Protein AF-A0A1C5FPE6-F1 (afdb_monomer_lite)

Radius of gyration: 23.8 Å; chains: 1; bounding box: 57×40×66 Å

pLDDT: mean 81.49, std 10.82, range [52.12, 95.0]

Structure (mmCIF, N/CA/C/O backbone):
data_AF-A0A1C5FPE6-F1
#
_entry.id   AF-A0A1C5FPE6-F1
#
loop_
_atom_site.group_PDB
_atom_site.id
_atom_site.type_symbol
_atom_site.label_atom_id
_atom_site.label_alt_id
_atom_site.label_comp_id
_atom_site.label_asym_id
_atom_site.label_entity_id
_atom_site.label_seq_id
_atom_site.pdbx_PDB_ins_code
_atom_site.Cartn_x
_atom_site.Cartn_y
_atom_site.Cartn_z
_atom_site.occupancy
_atom_site.B_iso_or_equiv
_atom_site.auth_seq_id
_atom_site.auth_comp_id
_atom_site.auth_asym_id
_atom_site.auth_atom_id
_atom_site.pdbx_PDB_model_num
ATOM 1 N N . MET A 1 1 ? -24.638 -2.661 26.221 1.00 52.12 1 MET A N 1
ATOM 2 C CA . MET A 1 1 ? -23.516 -2.943 25.303 1.00 52.12 1 MET A CA 1
ATOM 3 C C . MET A 1 1 ? -22.793 -1.630 25.073 1.00 52.12 1 MET A C 1
ATOM 5 O O . MET A 1 1 ? -23.491 -0.622 25.040 1.00 52.12 1 MET A O 1
ATOM 9 N N . PRO A 1 2 ? -21.454 -1.613 25.010 1.00 62.78 2 PRO A N 1
ATOM 10 C CA . PRO A 1 2 ? -20.718 -0.397 24.676 1.00 62.78 2 PRO A CA 1
ATOM 11 C C . PRO A 1 2 ? -21.172 0.129 23.316 1.00 62.78 2 PRO A C 1
ATOM 13 O O . PRO A 1 2 ? -21.388 -0.659 22.393 1.00 62.78 2 PRO A O 1
ATOM 16 N N . GLU A 1 3 ? -21.345 1.441 23.204 1.00 69.94 3 GLU A N 1
ATOM 17 C CA . GLU A 1 3 ? -21.690 2.063 21.931 1.00 69.94 3 GLU A CA 1
ATOM 18 C C . GLU A 1 3 ? -20.408 2.311 21.132 1.00 69.94 3 GLU A C 1
ATOM 20 O O . GLU A 1 3 ? -19.430 2.870 21.637 1.00 69.94 3 GLU A O 1
ATOM 25 N N . LEU A 1 4 ? -20.404 1.816 19.895 1.00 75.62 4 LEU A N 1
ATOM 26 C CA . LEU A 1 4 ? -19.266 1.851 18.990 1.00 75.62 4 LEU A CA 1
ATOM 27 C C . LEU A 1 4 ? -19.501 2.874 17.898 1.00 75.62 4 LEU A C 1
ATOM 29 O O . LEU A 1 4 ? -20.148 2.600 16.888 1.00 75.62 4 LEU A O 1
ATOM 33 N N . CYS A 1 5 ? -18.922 4.050 18.079 1.00 84.00 5 CYS A N 1
ATOM 34 C CA . CYS A 1 5 ? -19.062 5.128 17.116 1.00 84.00 5 CYS A CA 1
ATOM 35 C C . CYS A 1 5 ? -17.865 5.112 16.165 1.00 84.00 5 CYS A C 1
ATOM 37 O O . CYS A 1 5 ? -16.761 5.518 16.536 1.00 84.00 5 CYS A O 1
ATOM 39 N N . LEU A 1 6 ? -18.066 4.632 14.930 1.00 86.00 6 LEU A N 1
ATOM 40 C CA . LEU A 1 6 ? -17.057 4.735 13.873 1.00 86.00 6 LEU A CA 1
ATOM 41 C C . LEU A 1 6 ? -16.796 6.216 13.582 1.00 86.00 6 LEU A C 1
ATOM 43 O O . LEU A 1 6 ? -17.679 6.937 13.128 1.00 86.00 6 LEU A O 1
ATOM 47 N N . THR A 1 7 ? -15.567 6.660 13.818 1.00 89.62 7 THR A N 1
ATOM 48 C CA . THR A 1 7 ? -15.168 8.056 13.595 1.00 89.62 7 THR A CA 1
ATOM 49 C C . THR A 1 7 ? -14.592 8.268 12.205 1.00 89.62 7 THR A C 1
ATOM 51 O O . THR A 1 7 ? -14.885 9.266 11.556 1.00 89.62 7 THR A O 1
ATOM 54 N N . HIS A 1 8 ? -13.754 7.339 11.746 1.00 89.50 8 HIS A N 1
ATOM 55 C CA . HIS A 1 8 ? -13.165 7.370 10.416 1.00 89.50 8 HIS A CA 1
ATOM 56 C C . HIS A 1 8 ? -12.607 6.001 10.024 1.00 89.50 8 HIS A C 1
ATOM 58 O O . HIS A 1 8 ? -12.324 5.139 10.860 1.00 89.50 8 HIS A O 1
ATOM 64 N N . GLU A 1 9 ? -12.426 5.828 8.720 1.00 90.88 9 GLU A N 1
ATOM 65 C CA . GLU A 1 9 ? -11.854 4.635 8.113 1.00 90.88 9 GLU A CA 1
ATOM 66 C C . GLU A 1 9 ? -10.870 5.036 7.013 1.00 90.88 9 GLU A C 1
ATOM 68 O O . GLU A 1 9 ? -11.128 5.954 6.227 1.00 90.88 9 GLU A O 1
ATOM 73 N N . TYR A 1 10 ? -9.747 4.326 6.963 1.00 92.19 10 TYR A N 1
ATOM 74 C CA . TYR A 1 10 ? -8.709 4.481 5.953 1.00 92.19 10 TYR A CA 1
ATOM 75 C C . TYR A 1 10 ? -8.216 3.109 5.510 1.00 92.19 10 TYR A C 1
ATOM 77 O O . TYR A 1 10 ? -8.012 2.220 6.338 1.00 92.19 10 TYR A O 1
ATOM 85 N N . ALA A 1 11 ? -7.965 2.948 4.218 1.00 92.19 11 ALA A N 1
ATOM 86 C CA . ALA A 1 11 ? -7.304 1.777 3.682 1.00 92.19 11 ALA A CA 1
ATOM 87 C C . ALA A 1 11 ? -6.188 2.174 2.713 1.00 92.19 11 ALA A C 1
ATOM 89 O O . ALA A 1 11 ? -6.297 3.158 1.983 1.00 92.19 11 ALA A O 1
ATOM 90 N N . GLU A 1 12 ? -5.131 1.371 2.706 1.00 93.38 12 GLU A N 1
ATOM 91 C CA . GLU A 1 12 ? -3.995 1.463 1.799 1.00 93.38 12 GLU A CA 1
ATOM 92 C C . GLU A 1 12 ? -3.820 0.119 1.099 1.00 93.38 12 GLU A C 1
ATOM 94 O O . GLU A 1 12 ? -3.907 -0.926 1.742 1.00 93.38 12 GLU A O 1
ATOM 99 N N . ARG A 1 13 ? -3.564 0.129 -0.205 1.00 92.50 13 ARG A N 1
ATOM 100 C CA . ARG A 1 13 ? -3.215 -1.069 -0.972 1.00 92.50 13 ARG A CA 1
ATOM 101 C C . ARG A 1 13 ? -1.926 -0.806 -1.724 1.00 92.50 13 ARG A C 1
ATOM 103 O O . ARG A 1 13 ? -1.806 0.202 -2.404 1.00 92.50 13 ARG A O 1
ATOM 110 N N . THR A 1 14 ? -0.957 -1.693 -1.586 1.00 93.81 14 THR A N 1
ATOM 111 C CA . THR A 1 14 ? 0.296 -1.685 -2.332 1.00 93.81 14 THR A CA 1
ATOM 112 C C . THR A 1 14 ? 0.290 -2.878 -3.274 1.00 93.81 14 THR A C 1
ATOM 114 O O . THR A 1 14 ? 0.238 -4.017 -2.818 1.00 93.81 14 THR A O 1
ATOM 117 N N . VAL A 1 15 ? 0.435 -2.616 -4.570 1.00 93.25 15 VAL A N 1
ATOM 118 C CA . VAL A 1 15 ? 0.619 -3.650 -5.589 1.00 93.25 15 VAL A CA 1
ATOM 119 C C . VAL A 1 15 ? 2.008 -3.497 -6.197 1.00 93.25 15 VAL A C 1
ATOM 121 O O . VAL A 1 15 ? 2.380 -2.412 -6.651 1.00 93.25 15 VAL A O 1
ATOM 124 N N . ALA A 1 16 ? 2.798 -4.564 -6.166 1.00 93.81 16 ALA A N 1
ATOM 125 C CA . ALA A 1 16 ? 4.085 -4.654 -6.837 1.00 93.81 16 ALA A CA 1
ATOM 126 C C . ALA A 1 16 ? 3.943 -5.475 -8.118 1.00 93.81 16 ALA A C 1
ATOM 128 O O . ALA A 1 16 ? 3.235 -6.482 -8.148 1.00 93.81 16 ALA A O 1
ATOM 129 N N . PHE A 1 17 ? 4.647 -5.043 -9.157 1.00 93.12 17 PHE A N 1
ATOM 130 C CA . PHE A 1 17 ? 4.626 -5.656 -10.469 1.00 93.12 17 PHE A CA 1
ATOM 131 C C . PHE A 1 17 ? 6.039 -5.829 -11.011 1.00 93.12 17 PHE A C 1
ATOM 133 O O . PHE A 1 17 ? 6.875 -4.932 -10.860 1.00 93.12 17 PHE A O 1
ATOM 140 N N . ASP A 1 18 ? 6.263 -6.928 -11.721 1.00 93.62 18 ASP A N 1
ATOM 141 C CA . ASP A 1 18 ? 7.373 -7.036 -12.661 1.00 93.62 18 ASP A CA 1
ATOM 142 C C . ASP A 1 18 ? 6.992 -6.358 -13.976 1.00 93.62 18 ASP A C 1
ATOM 144 O O . ASP A 1 18 ? 5.838 -6.402 -14.405 1.00 93.62 18 ASP A O 1
ATOM 148 N N . VAL A 1 19 ? 7.964 -5.701 -14.606 1.00 91.50 19 VAL A N 1
ATOM 149 C CA . VAL A 1 19 ? 7.757 -4.879 -15.802 1.00 91.50 19 VAL A CA 1
ATOM 150 C C . VAL A 1 19 ? 8.549 -5.447 -16.963 1.00 91.50 19 VAL A C 1
ATOM 152 O O . VAL A 1 19 ? 9.748 -5.703 -16.848 1.00 91.50 19 VAL A O 1
ATOM 155 N N . THR A 1 20 ? 7.898 -5.558 -18.117 1.00 89.62 20 THR A N 1
ATOM 156 C CA . THR A 1 20 ? 8.550 -5.876 -19.390 1.00 89.62 20 THR A CA 1
ATOM 157 C C . THR A 1 20 ? 8.105 -4.905 -20.484 1.00 89.62 20 THR A C 1
ATOM 159 O O . THR A 1 20 ? 7.057 -4.265 -20.386 1.00 89.62 20 THR A O 1
ATOM 162 N N . GLY A 1 21 ? 8.944 -4.737 -21.512 1.00 87.06 21 GLY A N 1
ATOM 163 C CA . GLY A 1 21 ? 8.644 -3.890 -22.676 1.00 87.06 21 GLY A CA 1
ATOM 164 C C . GLY A 1 21 ? 8.649 -2.375 -22.422 1.00 87.06 21 GLY A C 1
ATOM 165 O O . GLY A 1 21 ? 8.386 -1.606 -23.346 1.00 87.06 21 GLY A O 1
ATOM 166 N N . ALA A 1 22 ? 8.959 -1.923 -21.201 1.00 90.31 22 ALA A N 1
ATOM 167 C CA . ALA A 1 22 ? 9.047 -0.501 -20.889 1.00 90.31 22 ALA A CA 1
ATOM 168 C C . ALA A 1 22 ? 10.289 0.156 -21.517 1.00 90.31 22 ALA A C 1
ATOM 170 O O . ALA A 1 22 ? 11.380 -0.415 -21.428 1.00 90.31 22 ALA A O 1
ATOM 171 N N . PRO A 1 23 ? 10.156 1.360 -22.107 1.00 92.44 23 PRO A N 1
ATOM 172 C CA . PRO A 1 23 ? 11.307 2.142 -22.541 1.00 92.44 23 PRO A CA 1
ATOM 173 C C . PRO A 1 23 ? 12.233 2.478 -21.367 1.00 92.44 23 PRO A C 1
ATOM 175 O O . PRO A 1 23 ? 11.761 2.774 -20.265 1.00 92.44 23 PRO A O 1
ATOM 178 N N . ASP A 1 24 ? 13.545 2.491 -21.618 1.00 92.88 24 ASP A N 1
ATOM 179 C CA . ASP A 1 24 ? 14.522 2.962 -20.635 1.00 92.88 24 ASP A CA 1
ATOM 180 C C . ASP A 1 24 ? 14.187 4.410 -20.224 1.00 92.88 24 ASP A C 1
ATOM 182 O O . ASP A 1 24 ? 13.802 5.238 -21.052 1.00 92.88 24 ASP A O 1
ATOM 186 N N . VAL A 1 25 ? 14.309 4.716 -18.932 1.00 91.69 25 VAL A N 1
ATOM 187 C CA . VAL A 1 25 ? 14.057 6.039 -18.353 1.00 91.69 25 VAL A CA 1
ATOM 188 C C . VAL A 1 25 ? 15.339 6.863 -18.437 1.00 91.69 25 VAL A C 1
ATOM 190 O O . VAL A 1 25 ? 16.340 6.498 -17.811 1.00 91.69 25 VAL A O 1
ATOM 193 N N . PRO A 1 26 ? 15.331 7.980 -19.178 1.00 90.00 26 PRO A N 1
ATOM 194 C CA . PRO A 1 26 ? 16.507 8.826 -19.288 1.00 90.00 26 PRO A CA 1
ATOM 195 C C . PRO A 1 26 ? 16.933 9.467 -17.948 1.00 90.00 26 PRO A C 1
ATOM 197 O O . PRO A 1 26 ? 16.068 9.774 -17.120 1.00 90.00 26 PRO A O 1
ATOM 200 N N . PRO A 1 27 ? 18.237 9.740 -17.743 1.00 87.44 27 PRO A N 1
ATOM 201 C CA . PRO A 1 27 ? 18.780 10.269 -16.487 1.00 87.44 27 PRO A CA 1
ATOM 202 C C . PRO A 1 27 ? 18.166 11.591 -16.030 1.00 87.44 27 PRO A C 1
ATOM 204 O O . PRO A 1 27 ? 18.029 11.808 -14.833 1.00 87.44 27 PRO A O 1
ATOM 207 N N . GLN A 1 28 ? 17.735 12.456 -16.957 1.00 85.94 28 GLN A N 1
ATOM 208 C CA . GLN A 1 28 ? 17.111 13.742 -16.616 1.00 85.94 28 GLN A CA 1
ATOM 209 C C . GLN A 1 28 ? 15.796 13.609 -15.831 1.00 85.94 28 GLN A C 1
ATOM 211 O O . GLN A 1 28 ? 15.302 14.595 -15.290 1.00 85.94 28 GLN A O 1
ATOM 216 N N . TYR A 1 29 ? 15.212 12.409 -15.800 1.00 86.25 29 TYR A N 1
ATOM 217 C CA . TYR A 1 29 ? 14.005 12.104 -15.035 1.00 86.25 29 TYR A CA 1
ATOM 218 C C . TYR A 1 29 ? 14.300 11.386 -13.713 1.00 86.25 29 TYR A C 1
ATOM 220 O O . TYR A 1 29 ? 13.377 11.126 -12.943 1.00 86.25 29 TYR A O 1
ATOM 228 N N . LEU A 1 30 ? 15.560 11.042 -13.449 1.00 82.81 30 LEU A N 1
ATOM 229 C CA . LEU A 1 30 ? 15.982 10.375 -12.224 1.00 82.81 30 LEU A CA 1
ATOM 230 C C . LEU A 1 30 ? 16.361 11.410 -11.158 1.00 82.81 30 LEU A C 1
ATOM 232 O O . LEU A 1 30 ? 16.600 12.581 -11.444 1.00 82.81 30 LEU A O 1
ATOM 236 N N . CYS A 1 31 ? 16.396 10.977 -9.899 1.00 70.31 31 CYS A N 1
ATOM 237 C CA . CYS A 1 31 ? 16.847 11.818 -8.786 1.00 70.31 31 CYS A CA 1
ATOM 238 C C . CYS A 1 31 ? 18.378 11.973 -8.714 1.00 70.31 31 CYS A C 1
ATOM 240 O O . CYS A 1 31 ? 18.862 12.738 -7.882 1.00 70.31 31 CYS A O 1
ATOM 242 N N . ASP A 1 32 ? 19.114 11.237 -9.545 1.00 69.00 32 ASP A N 1
ATOM 243 C CA . ASP A 1 32 ? 20.573 11.226 -9.602 1.00 69.00 32 ASP A CA 1
ATOM 244 C C . ASP A 1 32 ? 21.110 12.405 -10.443 1.00 69.00 32 ASP A C 1
ATOM 246 O O . ASP A 1 32 ? 20.416 12.916 -11.323 1.00 69.00 32 ASP A O 1
ATOM 250 N N . ASP A 1 33 ? 22.345 12.852 -10.178 1.00 68.00 33 ASP A N 1
ATOM 251 C CA . ASP A 1 33 ? 22.995 13.915 -10.963 1.00 68.00 33 ASP A CA 1
ATOM 252 C C . ASP A 1 33 ? 23.106 13.478 -12.440 1.00 68.00 33 ASP A C 1
ATOM 254 O O . ASP A 1 33 ? 23.733 12.454 -12.721 1.00 68.00 33 ASP A O 1
ATOM 258 N N . PRO A 1 34 ? 22.508 14.208 -13.400 1.00 67.69 34 PRO A N 1
ATOM 259 C CA . PRO A 1 34 ? 22.433 13.776 -14.794 1.00 67.69 34 PRO A CA 1
ATOM 260 C C . PRO A 1 34 ? 23.801 13.683 -15.488 1.00 67.69 34 PRO A C 1
ATOM 262 O O . PRO A 1 34 ? 23.907 13.046 -16.541 1.00 67.69 34 PRO A O 1
ATOM 265 N N . ALA A 1 35 ? 24.862 14.283 -14.936 1.00 67.44 35 ALA A N 1
ATOM 266 C CA . ALA A 1 35 ? 26.192 14.197 -15.526 1.00 67.44 35 ALA A CA 1
ATOM 267 C C . ALA A 1 35 ? 26.777 12.771 -15.399 1.00 67.44 35 ALA A C 1
ATOM 269 O O . ALA A 1 35 ? 27.188 12.323 -14.329 1.00 67.44 35 ALA A O 1
ATOM 270 N N . ALA A 1 36 ? 26.872 12.064 -16.533 1.00 72.75 36 ALA A N 1
ATOM 271 C CA . ALA A 1 36 ? 27.482 10.732 -16.678 1.00 72.75 36 ALA A CA 1
ATOM 272 C C . ALA A 1 36 ? 26.737 9.553 -16.010 1.00 72.75 36 ALA A C 1
ATOM 274 O O . ALA A 1 36 ? 27.334 8.496 -15.751 1.00 72.75 36 ALA A O 1
ATOM 275 N N . VAL A 1 37 ? 25.433 9.702 -15.764 1.00 84.88 37 VAL A N 1
ATOM 276 C CA . VAL A 1 37 ? 24.547 8.605 -15.349 1.00 84.88 37 VAL A CA 1
ATOM 277 C C . VAL A 1 37 ? 23.893 7.981 -16.594 1.00 84.88 37 VAL A C 1
ATOM 279 O O . VAL A 1 37 ? 23.391 8.715 -17.439 1.00 84.88 37 VAL A O 1
ATOM 282 N N . PRO A 1 38 ? 23.922 6.649 -16.778 1.00 90.19 38 PRO A N 1
ATOM 283 C CA . PRO A 1 38 ? 23.214 5.980 -17.870 1.00 90.19 38 PRO A CA 1
ATOM 284 C C . PRO A 1 38 ? 21.696 5.921 -17.607 1.00 90.19 38 PRO A C 1
ATOM 286 O O . PRO A 1 38 ? 21.265 6.071 -16.464 1.00 90.19 38 PRO A O 1
ATOM 289 N N . PRO A 1 39 ? 20.865 5.661 -18.632 1.00 91.75 39 PRO A N 1
ATOM 290 C CA . PRO A 1 39 ? 19.432 5.438 -18.445 1.00 91.75 39 PRO A CA 1
ATOM 291 C C . PRO A 1 39 ? 19.142 4.309 -17.447 1.00 91.75 39 PRO A C 1
ATOM 293 O O . PRO A 1 39 ? 19.933 3.377 -17.294 1.00 91.75 39 PRO A O 1
ATOM 296 N N . MET A 1 40 ? 17.987 4.358 -16.789 1.00 93.31 40 MET A N 1
ATOM 297 C CA . MET A 1 40 ? 17.480 3.251 -15.974 1.00 93.31 40 MET A CA 1
ATOM 298 C C . MET A 1 40 ? 16.602 2.345 -16.836 1.00 93.31 40 MET A C 1
ATOM 300 O O . MET A 1 40 ? 15.650 2.827 -17.438 1.00 93.31 40 MET A O 1
ATOM 304 N N . ARG A 1 41 ? 16.837 1.032 -16.823 1.00 94.00 41 ARG A N 1
ATOM 305 C CA . ARG A 1 41 ? 15.917 0.043 -17.395 1.00 94.00 41 ARG A CA 1
ATOM 306 C C . ARG A 1 41 ? 14.852 -0.342 -16.374 1.00 94.00 41 ARG A C 1
ATOM 308 O O . ARG A 1 41 ? 15.215 -0.969 -15.375 1.00 94.00 41 ARG A O 1
ATOM 315 N N . PRO A 1 42 ? 13.565 -0.013 -16.588 1.00 94.31 42 PRO A N 1
ATOM 316 C CA . PRO A 1 42 ? 12.504 -0.410 -15.675 1.00 94.31 42 PRO A CA 1
ATOM 317 C C . PRO A 1 42 ? 12.384 -1.929 -15.612 1.00 94.31 42 PRO A C 1
ATOM 319 O O . PRO A 1 42 ? 12.306 -2.599 -16.639 1.00 94.31 42 PRO A O 1
ATOM 322 N N . THR A 1 43 ? 12.346 -2.464 -14.399 1.00 94.25 43 THR A N 1
ATOM 323 C CA . THR A 1 43 ? 12.100 -3.892 -14.156 1.00 94.25 43 THR A CA 1
ATOM 324 C C . THR A 1 43 ? 10.978 -4.113 -13.157 1.00 94.25 43 THR A C 1
ATOM 326 O O . THR A 1 43 ? 10.421 -5.201 -13.111 1.00 94.25 43 THR A O 1
ATOM 329 N N . GLN A 1 44 ? 10.649 -3.102 -12.349 1.00 95.00 44 GLN A N 1
ATOM 330 C CA . GLN A 1 44 ? 9.639 -3.200 -11.303 1.00 95.00 44 GLN A CA 1
ATOM 331 C C . GLN A 1 44 ? 8.818 -1.920 -11.209 1.00 95.00 44 GLN A C 1
ATOM 333 O O . GLN A 1 44 ? 9.347 -0.815 -11.345 1.00 95.00 44 GLN A O 1
ATOM 338 N N . VAL A 1 45 ? 7.534 -2.073 -10.909 1.00 94.06 45 VAL A N 1
ATOM 339 C CA . VAL A 1 45 ? 6.624 -0.979 -10.568 1.00 94.06 45 VAL A CA 1
ATOM 340 C C . VAL A 1 45 ? 5.971 -1.301 -9.235 1.00 94.06 45 VAL A C 1
ATOM 342 O O . VAL A 1 45 ? 5.568 -2.430 -8.985 1.00 94.06 45 VAL A O 1
ATOM 345 N N . ARG A 1 46 ? 5.848 -0.301 -8.369 1.00 94.62 46 ARG A N 1
ATOM 346 C CA . ARG A 1 46 ? 5.034 -0.364 -7.159 1.00 94.62 46 ARG A CA 1
ATOM 347 C C . ARG A 1 46 ? 3.973 0.723 -7.233 1.00 94.62 46 ARG A C 1
ATOM 349 O O . ARG A 1 46 ? 4.330 1.895 -7.282 1.00 94.62 46 ARG A O 1
ATOM 356 N N . ALA A 1 47 ? 2.704 0.339 -7.224 1.00 93.50 47 ALA A N 1
ATOM 357 C CA . ALA A 1 47 ? 1.574 1.255 -7.144 1.00 93.50 47 ALA A CA 1
ATOM 358 C C . ALA A 1 47 ? 0.975 1.218 -5.735 1.00 93.50 47 ALA A C 1
ATOM 360 O O . ALA A 1 47 ? 0.727 0.139 -5.194 1.00 93.50 47 ALA A O 1
ATOM 361 N N . THR A 1 48 ? 0.744 2.386 -5.148 1.00 94.38 48 THR A N 1
ATOM 362 C CA . THR A 1 48 ? 0.044 2.537 -3.871 1.00 94.38 48 THR A CA 1
ATOM 363 C C . THR A 1 48 ? -1.297 3.198 -4.128 1.00 94.38 48 THR A C 1
ATOM 365 O O . THR A 1 48 ? -1.374 4.169 -4.878 1.00 94.38 48 THR A O 1
ATOM 368 N N . TYR A 1 49 ? -2.337 2.693 -3.482 1.00 93.12 49 TYR A N 1
ATOM 369 C CA . TYR A 1 49 ? -3.702 3.181 -3.567 1.00 93.12 49 TYR A CA 1
ATOM 370 C C . TYR A 1 49 ? -4.214 3.511 -2.176 1.00 93.12 49 TYR A C 1
ATOM 372 O O . TYR A 1 49 ? -3.869 2.833 -1.206 1.00 93.12 49 TYR A O 1
ATOM 380 N N . GLN A 1 50 ? -5.092 4.501 -2.094 1.00 92.69 50 GLN A N 1
ATOM 381 C CA . GLN A 1 50 ? -5.772 4.878 -0.863 1.00 92.69 50 GLN A CA 1
ATOM 382 C C . GLN A 1 50 ? -7.286 4.819 -1.047 1.00 92.69 50 GLN A C 1
ATOM 384 O O . GLN A 1 50 ? -7.818 5.108 -2.117 1.00 92.69 50 GLN A O 1
ATOM 389 N N . SER A 1 51 ? -7.985 4.462 0.021 1.00 91.25 51 SER A N 1
ATOM 390 C CA . SER A 1 51 ? -9.437 4.566 0.133 1.00 91.25 51 SER A CA 1
ATOM 391 C C . SER A 1 51 ? -9.775 5.180 1.488 1.00 91.25 51 SER A C 1
ATOM 393 O O . SER A 1 51 ? -9.157 4.862 2.507 1.00 91.25 51 SER A O 1
ATOM 395 N N . ARG A 1 52 ? -10.735 6.106 1.505 1.00 89.00 52 ARG A N 1
ATOM 396 C CA . ARG A 1 52 ? -11.208 6.783 2.719 1.00 89.00 52 ARG A CA 1
ATOM 397 C C . ARG A 1 52 ? -12.703 6.563 2.855 1.00 89.00 52 ARG A C 1
ATOM 399 O O . ARG A 1 52 ? -13.429 6.780 1.891 1.00 89.00 52 ARG A O 1
ATOM 406 N N . ALA A 1 53 ? -13.149 6.160 4.043 1.00 82.00 53 ALA A N 1
ATOM 407 C CA . ALA A 1 53 ? -14.568 6.003 4.374 1.00 82.00 53 ALA A CA 1
ATOM 408 C C . ALA A 1 53 ? -15.384 5.198 3.333 1.00 82.00 53 ALA A C 1
ATOM 410 O O . ALA A 1 53 ? -16.498 5.576 2.984 1.00 82.00 53 ALA A O 1
ATOM 411 N N . GLY A 1 54 ? -14.818 4.107 2.803 1.00 75.25 54 GLY A N 1
ATOM 412 C CA . GLY A 1 54 ? -15.490 3.247 1.821 1.00 75.25 54 GLY A CA 1
ATOM 413 C C . GLY A 1 54 ? -15.531 3.785 0.385 1.00 75.25 54 GLY A C 1
ATOM 414 O O . GLY A 1 54 ? -16.125 3.143 -0.479 1.00 75.25 54 GLY A O 1
ATOM 415 N N . ALA A 1 55 ? -14.893 4.925 0.098 1.00 86.69 55 ALA A N 1
ATOM 416 C CA . ALA A 1 55 ? -14.742 5.415 -1.269 1.00 86.69 55 ALA A CA 1
ATOM 417 C C . ALA A 1 55 ? -13.961 4.411 -2.148 1.00 86.69 55 ALA A C 1
ATOM 419 O O . ALA A 1 55 ? -13.126 3.660 -1.625 1.00 86.69 55 ALA A O 1
ATOM 420 N N . PRO A 1 56 ? -14.170 4.407 -3.478 1.00 87.94 56 PRO A N 1
ATOM 421 C CA . PRO A 1 56 ? -13.352 3.619 -4.396 1.00 87.94 56 PRO A CA 1
ATOM 422 C C . PRO A 1 56 ? -11.851 3.885 -4.217 1.00 87.94 56 PRO A C 1
ATOM 424 O O . PRO A 1 56 ? -11.448 4.976 -3.811 1.00 87.94 56 PRO A O 1
ATOM 427 N N . TRP A 1 57 ? -11.024 2.885 -4.531 1.00 89.56 57 TRP A N 1
ATOM 428 C CA . TRP A 1 57 ? -9.569 3.033 -4.513 1.00 89.56 57 TRP A CA 1
ATOM 429 C C . TRP A 1 57 ? -9.130 4.140 -5.469 1.00 89.56 57 TRP A C 1
ATOM 431 O O . TRP A 1 57 ? -9.493 4.129 -6.643 1.00 89.56 57 TRP A O 1
ATOM 441 N N . ALA A 1 58 ? -8.315 5.059 -4.964 1.00 90.50 58 ALA A N 1
ATOM 442 C CA . ALA A 1 58 ? -7.651 6.082 -5.752 1.00 90.50 58 ALA A CA 1
ATOM 443 C C . ALA A 1 58 ? -6.147 5.809 -5.771 1.00 90.50 58 ALA A C 1
ATOM 445 O O . ALA A 1 58 ? -5.553 5.531 -4.726 1.00 90.50 58 ALA A O 1
ATOM 446 N N . LEU A 1 59 ? -5.536 5.892 -6.952 1.00 91.00 59 LEU A N 1
ATOM 447 C CA . LEU A 1 59 ? -4.088 5.802 -7.099 1.00 91.00 59 LEU A CA 1
ATOM 448 C C . LEU A 1 59 ? -3.417 6.980 -6.378 1.00 91.00 59 LEU A C 1
ATOM 450 O O . LEU A 1 59 ? -3.722 8.141 -6.644 1.00 91.00 59 LEU A O 1
ATOM 454 N N . ASP A 1 60 ? -2.499 6.664 -5.472 1.00 90.88 60 ASP A N 1
ATOM 455 C CA . ASP A 1 60 ? -1.778 7.627 -4.640 1.00 90.88 60 ASP A CA 1
ATOM 456 C C . ASP A 1 60 ? -0.344 7.830 -5.131 1.00 90.88 60 ASP A C 1
ATOM 458 O O . ASP A 1 60 ? 0.107 8.959 -5.294 1.00 90.88 60 ASP A O 1
ATOM 462 N N . THR A 1 61 ? 0.382 6.748 -5.416 1.00 91.56 61 THR A N 1
ATOM 463 C CA . THR A 1 61 ? 1.765 6.833 -5.906 1.00 91.56 61 THR A CA 1
ATOM 464 C C . THR A 1 61 ? 2.108 5.692 -6.849 1.00 91.56 61 THR A C 1
ATOM 466 O O . THR A 1 61 ? 1.645 4.568 -6.675 1.00 91.56 61 THR A O 1
ATOM 469 N N . VAL A 1 62 ? 2.980 5.961 -7.821 1.00 92.44 62 VAL A N 1
ATOM 470 C CA . VAL A 1 62 ? 3.640 4.928 -8.630 1.00 92.44 62 VAL A CA 1
ATOM 471 C C . VAL A 1 62 ? 5.145 5.112 -8.522 1.00 92.44 62 VAL A C 1
ATOM 473 O O . VAL A 1 62 ? 5.673 6.184 -8.800 1.00 92.44 62 VAL A O 1
ATOM 476 N N . HIS A 1 63 ? 5.854 4.059 -8.140 1.00 93.38 63 HIS A N 1
ATOM 477 C CA . HIS A 1 63 ? 7.307 4.032 -8.079 1.00 93.38 63 HIS A CA 1
ATOM 478 C C . HIS A 1 63 ? 7.842 3.010 -9.075 1.00 93.38 63 HIS A C 1
ATOM 480 O O . HIS A 1 63 ? 7.645 1.807 -8.915 1.00 93.38 63 HIS A O 1
ATOM 486 N N . ILE A 1 64 ? 8.551 3.496 -10.086 1.00 93.56 64 ILE A N 1
ATOM 487 C CA . ILE A 1 64 ? 9.225 2.685 -11.093 1.00 93.56 64 ILE A CA 1
ATOM 488 C C . ILE A 1 64 ? 10.680 2.495 -10.680 1.00 93.56 64 ILE A C 1
ATOM 490 O O . ILE A 1 64 ? 11.398 3.461 -10.419 1.00 93.56 64 ILE A O 1
ATOM 494 N N . ARG A 1 65 ? 11.123 1.243 -10.628 1.00 93.88 65 ARG A N 1
ATOM 495 C CA . ARG A 1 65 ? 12.477 0.850 -10.244 1.00 93.88 65 ARG A CA 1
ATOM 496 C C . ARG A 1 65 ? 13.139 0.039 -11.337 1.00 93.88 65 ARG A C 1
ATOM 498 O O . ARG A 1 65 ? 12.491 -0.639 -12.135 1.00 93.88 65 ARG A O 1
ATOM 505 N N . GLY A 1 66 ? 14.459 0.088 -11.318 1.00 93.12 66 GLY A N 1
ATOM 506 C CA . GLY A 1 66 ? 15.273 -0.562 -12.315 1.00 93.12 66 GLY A CA 1
ATOM 507 C C . GLY A 1 66 ? 16.751 -0.470 -12.000 1.00 93.12 66 GLY A C 1
ATOM 508 O O . GLY A 1 66 ? 17.190 0.286 -11.126 1.00 93.12 66 GLY A O 1
ATOM 509 N N . ARG A 1 67 ? 17.518 -1.247 -12.753 1.00 92.69 67 ARG A N 1
ATOM 510 C CA . ARG A 1 67 ? 18.968 -1.096 -12.807 1.00 92.69 67 ARG A CA 1
ATOM 511 C C . ARG A 1 67 ? 19.331 -0.083 -13.874 1.00 92.69 67 ARG A C 1
ATOM 513 O O . ARG A 1 67 ? 18.573 0.149 -14.813 1.00 92.69 67 ARG A O 1
ATOM 520 N N . TYR A 1 68 ? 20.518 0.478 -13.753 1.00 91.69 68 TYR A N 1
ATOM 521 C CA . TYR A 1 68 ? 21.114 1.200 -14.861 1.00 91.69 68 TYR A CA 1
ATOM 522 C C . TYR A 1 68 ? 21.295 0.286 -16.081 1.00 91.69 68 TYR A C 1
ATOM 524 O O . TYR A 1 68 ? 21.627 -0.893 -15.939 1.00 91.69 68 TYR A O 1
ATOM 532 N N . ALA A 1 69 ? 21.092 0.846 -17.272 1.00 88.81 69 ALA A N 1
ATOM 533 C CA . ALA A 1 69 ? 21.358 0.240 -18.570 1.00 88.81 69 ALA A CA 1
ATOM 534 C C . ALA A 1 69 ? 22.652 0.835 -19.151 1.00 88.81 69 ALA A C 1
ATOM 536 O O . ALA A 1 69 ? 22.600 1.700 -20.029 1.00 88.81 69 ALA A O 1
ATOM 537 N N . PRO A 1 70 ? 23.833 0.458 -18.628 1.00 78.81 70 PRO A N 1
ATOM 538 C CA . PRO A 1 70 ? 25.082 0.993 -19.141 1.00 78.81 70 PRO A CA 1
ATOM 539 C C . PRO A 1 70 ? 25.316 0.506 -20.574 1.00 78.81 70 PRO A C 1
ATOM 541 O O . PRO A 1 70 ? 25.111 -0.666 -20.879 1.00 78.81 70 PRO A O 1
ATOM 544 N N . GLY A 1 71 ? 25.792 1.403 -21.439 1.00 74.50 71 GLY A N 1
ATOM 545 C CA . GLY A 1 71 ? 26.257 1.037 -22.782 1.00 74.50 71 GLY A CA 1
ATOM 546 C C . GLY A 1 71 ? 27.609 0.312 -22.787 1.00 74.50 71 GLY A C 1
ATOM 547 O O . GLY A 1 71 ? 27.950 -0.321 -23.779 1.00 74.50 71 GLY A O 1
ATOM 548 N N . ASP A 1 72 ? 28.361 0.383 -21.683 1.00 78.94 72 ASP A N 1
ATOM 549 C CA . ASP A 1 72 ? 29.685 -0.227 -21.514 1.00 78.94 72 ASP A CA 1
ATOM 550 C C . ASP A 1 72 ? 29.684 -1.227 -20.333 1.00 78.94 72 ASP A C 1
ATOM 552 O O . ASP A 1 72 ? 29.402 -0.820 -19.198 1.00 78.94 72 ASP A O 1
ATOM 556 N N . PR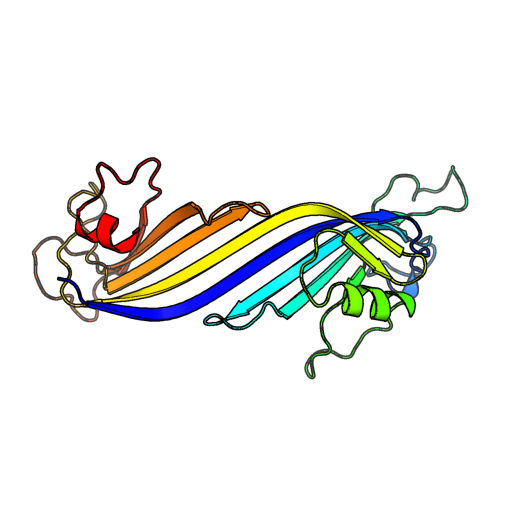O A 1 73 ? 30.019 -2.515 -20.552 1.00 77.25 73 PRO A N 1
ATOM 557 C CA . PRO A 1 73 ? 30.181 -3.519 -19.495 1.00 77.25 73 PRO A CA 1
ATOM 558 C C . PRO A 1 73 ? 31.277 -3.210 -18.460 1.00 77.25 73 PRO A C 1
ATOM 560 O O . PRO A 1 73 ? 31.256 -3.788 -17.376 1.00 77.25 73 PRO A O 1
ATOM 563 N N . ALA A 1 74 ? 32.227 -2.319 -18.759 1.00 77.62 74 ALA A N 1
ATOM 564 C CA . ALA A 1 74 ? 33.230 -1.839 -17.805 1.00 77.62 74 ALA A CA 1
ATOM 565 C C . ALA A 1 74 ? 32.747 -0.626 -16.986 1.00 77.62 74 ALA A C 1
ATOM 567 O O . ALA A 1 74 ? 33.453 -0.132 -16.103 1.00 77.62 74 ALA A O 1
ATOM 568 N N . SER A 1 75 ? 31.533 -0.135 -17.252 1.00 84.88 75 SER A N 1
ATOM 569 C CA . SER A 1 75 ? 30.971 1.005 -16.542 1.00 84.88 75 SER A CA 1
ATOM 570 C C . SER A 1 75 ? 30.805 0.710 -15.054 1.00 84.88 75 SER A C 1
ATOM 572 O O . SER A 1 75 ? 30.259 -0.319 -14.652 1.00 84.88 75 SER A O 1
ATOM 574 N N . ARG A 1 76 ? 31.142 1.695 -14.213 1.00 87.69 76 ARG A N 1
ATOM 575 C CA . ARG A 1 76 ? 30.883 1.641 -12.764 1.00 87.69 76 ARG A CA 1
ATOM 576 C C . ARG A 1 76 ? 29.409 1.405 -12.413 1.00 87.69 76 ARG A C 1
ATOM 578 O O . ARG A 1 76 ? 29.114 1.079 -11.270 1.00 87.69 76 ARG A O 1
ATOM 585 N N . TRP A 1 77 ? 28.495 1.619 -13.358 1.00 86.19 77 TRP A N 1
ATOM 586 C CA . TRP A 1 77 ? 27.050 1.517 -13.177 1.00 86.19 77 TRP A CA 1
ATOM 587 C C . TRP A 1 77 ? 26.486 0.110 -13.411 1.00 86.19 77 TRP A C 1
ATOM 589 O O . TRP A 1 77 ? 25.318 -0.130 -13.109 1.00 86.19 77 TRP A O 1
ATOM 599 N N . VAL A 1 78 ? 27.292 -0.834 -13.907 1.00 86.56 78 VAL A N 1
ATOM 600 C CA . VAL A 1 78 ? 26.858 -2.219 -14.138 1.00 86.56 78 VAL A CA 1
ATOM 601 C C . VAL A 1 78 ? 26.338 -2.849 -12.847 1.00 86.56 78 VAL A C 1
ATOM 603 O O . VAL A 1 78 ? 26.972 -2.785 -11.796 1.00 86.56 78 VAL A O 1
ATOM 606 N N . GLY A 1 79 ? 25.139 -3.434 -12.927 1.00 84.38 79 GLY A N 1
ATOM 607 C CA . GLY A 1 79 ? 24.473 -4.097 -11.803 1.00 84.38 79 GLY A CA 1
ATOM 608 C C . GLY A 1 79 ? 23.926 -3.160 -10.720 1.00 84.38 79 GLY A C 1
ATOM 609 O O . GLY A 1 79 ? 23.233 -3.636 -9.822 1.00 84.38 79 GLY A O 1
ATOM 610 N N . ARG A 1 80 ? 24.189 -1.848 -10.796 1.00 89.62 80 ARG A N 1
ATOM 611 C CA . ARG A 1 80 ? 23.721 -0.880 -9.798 1.00 89.62 80 ARG A CA 1
ATOM 612 C C . ARG A 1 80 ? 22.249 -0.534 -9.999 1.00 89.62 80 ARG A C 1
ATOM 614 O O . ARG A 1 80 ? 21.766 -0.406 -11.125 1.00 89.62 80 ARG A O 1
ATOM 621 N N . GLN A 1 81 ? 21.561 -0.345 -8.878 1.00 90.12 81 GLN A N 1
ATOM 622 C CA . GLN A 1 81 ? 20.193 0.155 -8.844 1.00 90.12 81 GLN A CA 1
ATOM 623 C C . GLN A 1 81 ? 20.193 1.670 -9.079 1.00 90.12 81 GLN A C 1
ATOM 625 O O . GLN A 1 81 ? 21.023 2.375 -8.502 1.00 90.12 81 GLN A O 1
ATOM 630 N N . 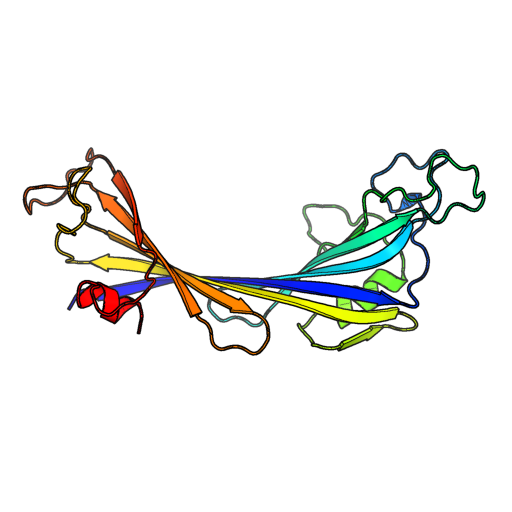ALA A 1 82 ? 19.272 2.161 -9.904 1.00 87.19 82 ALA A N 1
ATOM 631 C CA . ALA A 1 82 ? 19.031 3.595 -10.043 1.00 87.19 82 ALA A CA 1
ATOM 632 C C . ALA A 1 82 ? 18.163 4.124 -8.889 1.00 87.19 82 ALA A C 1
ATOM 634 O O . ALA A 1 82 ? 17.462 3.341 -8.239 1.00 87.19 82 ALA A O 1
ATOM 635 N N . GLY A 1 83 ? 18.154 5.445 -8.667 1.00 79.06 83 GLY A N 1
ATOM 636 C CA . GLY A 1 83 ? 17.315 6.083 -7.641 1.00 79.06 83 GLY A CA 1
ATOM 637 C C . GLY A 1 83 ? 15.803 5.867 -7.824 1.00 79.06 83 GLY A C 1
ATOM 638 O O . GLY A 1 83 ? 15.037 6.023 -6.872 1.00 79.06 83 GLY A O 1
ATOM 639 N N . GLY A 1 84 ? 15.383 5.439 -9.019 1.00 85.62 84 GLY A N 1
ATOM 640 C CA . GLY A 1 84 ? 13.989 5.192 -9.375 1.00 85.62 84 GLY A CA 1
ATOM 641 C C . GLY A 1 84 ? 13.267 6.452 -9.849 1.00 85.62 84 GLY A C 1
ATOM 642 O O . GLY A 1 84 ? 13.781 7.567 -9.764 1.00 85.62 84 GLY A O 1
ATOM 643 N N . LEU A 1 85 ? 12.059 6.257 -10.370 1.00 89.44 85 LEU A N 1
ATOM 644 C CA . LEU A 1 85 ? 11.165 7.325 -10.805 1.00 89.44 85 LEU A CA 1
ATOM 645 C C . LEU A 1 85 ? 9.878 7.268 -9.986 1.00 89.44 85 LEU A C 1
ATOM 647 O O . LEU A 1 85 ? 9.209 6.235 -9.941 1.00 89.44 85 LEU A O 1
ATOM 651 N N . TRP A 1 86 ? 9.520 8.393 -9.374 1.00 88.50 86 TRP A N 1
ATOM 652 C CA . TRP A 1 86 ? 8.278 8.546 -8.627 1.00 88.50 86 TRP A CA 1
ATOM 653 C C . TRP A 1 86 ? 7.270 9.359 -9.431 1.00 88.50 86 TRP A C 1
ATOM 655 O O . TRP A 1 86 ? 7.559 10.474 -9.868 1.00 88.50 86 TRP A O 1
ATOM 665 N N . LEU A 1 87 ? 6.072 8.810 -9.590 1.00 87.62 87 LEU A N 1
ATOM 666 C CA . LEU A 1 87 ? 4.920 9.488 -10.156 1.00 87.62 87 LEU A CA 1
ATOM 667 C C . LEU A 1 87 ? 3.925 9.734 -9.027 1.00 87.62 87 LEU A C 1
ATOM 669 O O . LEU A 1 87 ? 3.462 8.801 -8.369 1.00 87.62 87 LEU A O 1
ATOM 673 N N . TYR A 1 88 ? 3.603 11.004 -8.839 1.00 81.56 88 TYR A N 1
ATOM 674 C CA . TYR A 1 88 ? 2.536 11.456 -7.961 1.00 81.56 88 TYR A CA 1
ATOM 675 C C . TYR A 1 88 ? 1.395 12.002 -8.827 1.00 81.56 88 TYR A C 1
ATOM 677 O O . TYR A 1 88 ? 1.686 12.575 -9.893 1.00 81.56 88 TYR A O 1
ATOM 685 N N . PRO A 1 89 ? 0.132 11.858 -8.387 1.00 70.31 89 PRO A N 1
ATOM 686 C CA . PRO A 1 89 ? -0.979 12.647 -8.888 1.00 70.31 89 PRO A CA 1
ATOM 687 C C . PRO A 1 89 ? -0.603 14.127 -8.859 1.00 70.31 89 PRO A C 1
ATOM 689 O O . PRO A 1 89 ? 0.066 14.581 -7.924 1.00 70.31 89 PRO A O 1
ATOM 692 N N . SER A 1 90 ? -1.016 14.875 -9.880 1.00 65.56 90 SER A N 1
ATOM 693 C CA . SER A 1 90 ? -0.765 16.313 -9.933 1.00 65.56 90 SER A CA 1
ATOM 694 C C . SER A 1 90 ? -1.333 16.973 -8.675 1.00 65.56 90 SER A C 1
ATOM 696 O O . SER A 1 90 ? -2.526 16.877 -8.388 1.00 65.56 90 SER A O 1
ATOM 698 N N . SER A 1 91 ? -0.459 17.619 -7.905 1.00 61.75 91 SER A N 1
ATOM 699 C CA . SER A 1 91 ? -0.810 18.336 -6.683 1.00 61.75 91 SER A CA 1
ATOM 700 C C . SER A 1 91 ? -0.496 19.815 -6.876 1.00 61.75 91 SER A C 1
ATOM 702 O O . SER A 1 91 ? 0.605 20.140 -7.315 1.00 61.75 91 SER A O 1
ATOM 704 N N . PRO A 1 92 ? -1.400 20.736 -6.501 1.00 60.25 92 PRO A N 1
ATOM 705 C CA . PRO A 1 92 ? -1.156 22.173 -6.633 1.00 60.25 92 PRO A CA 1
ATOM 706 C C . PRO A 1 92 ? 0.034 22.667 -5.792 1.00 60.25 92 PRO A C 1
ATOM 708 O O . PRO A 1 92 ? 0.525 23.770 -6.014 1.00 60.25 92 PRO A O 1
ATOM 711 N N . HIS A 1 93 ? 0.511 21.865 -4.835 1.00 61.41 93 HIS A N 1
ATOM 712 C CA . HIS A 1 93 ? 1.623 22.216 -3.949 1.00 61.41 93 HIS A CA 1
ATOM 713 C C . HIS A 1 93 ? 2.999 21.779 -4.463 1.00 61.41 93 HIS A C 1
ATOM 715 O O . HIS A 1 93 ? 4.010 22.229 -3.925 1.00 61.41 93 HIS A O 1
ATOM 721 N N . TYR A 1 94 ? 3.058 20.929 -5.493 1.00 57.28 94 TYR A N 1
ATOM 722 C CA . TYR A 1 94 ? 4.313 20.448 -6.062 1.00 57.28 94 TYR A CA 1
ATOM 723 C C . TYR A 1 94 ? 4.277 20.594 -7.582 1.00 57.28 94 TYR A C 1
ATOM 725 O O . TYR A 1 94 ? 3.444 19.952 -8.220 1.00 57.28 94 TYR A O 1
ATOM 733 N N . PRO A 1 95 ? 5.164 21.408 -8.185 1.00 61.47 95 PRO A N 1
ATOM 734 C CA . PRO A 1 95 ? 5.219 21.511 -9.634 1.00 61.47 95 PRO A CA 1
ATOM 735 C C . PRO A 1 95 ? 5.517 20.133 -10.226 1.00 61.47 95 PRO A C 1
ATOM 737 O O . PRO A 1 95 ? 6.433 19.438 -9.771 1.00 61.47 95 PRO A O 1
ATOM 740 N N . ASP A 1 96 ? 4.730 19.743 -11.230 1.00 67.75 96 ASP A N 1
ATOM 741 C CA . ASP A 1 96 ? 4.940 18.497 -11.953 1.00 67.75 96 ASP A CA 1
ATOM 742 C C . ASP A 1 96 ? 6.356 18.507 -12.536 1.00 67.75 96 ASP A C 1
ATOM 744 O O . ASP A 1 96 ? 6.694 19.304 -13.414 1.00 67.75 96 ASP A O 1
ATOM 748 N N . ARG A 1 97 ? 7.221 17.629 -12.015 1.00 71.81 97 ARG A N 1
ATOM 749 C CA . ARG A 1 97 ? 8.520 17.393 -12.643 1.00 71.81 97 ARG A CA 1
ATOM 750 C C . ARG A 1 97 ? 8.281 16.835 -14.047 1.00 71.81 97 ARG A C 1
ATOM 752 O O . ARG A 1 97 ? 7.300 16.111 -14.244 1.00 71.81 97 ARG A O 1
ATOM 759 N N . PRO A 1 98 ? 9.178 17.109 -15.009 1.00 77.44 98 PRO A N 1
ATOM 760 C CA . PRO A 1 98 ? 9.154 16.415 -16.286 1.00 77.44 98 PRO A CA 1
ATOM 761 C C . PRO A 1 98 ? 9.092 14.903 -16.036 1.00 77.44 98 PRO A C 1
ATOM 763 O O . PRO A 1 98 ? 9.817 14.386 -15.188 1.00 77.44 98 PRO A O 1
ATOM 766 N N . LYS A 1 99 ? 8.209 14.206 -16.750 1.00 84.69 99 LYS A N 1
ATOM 767 C CA . LYS A 1 99 ? 8.028 12.750 -16.674 1.00 84.69 99 LYS A CA 1
ATOM 768 C C . LYS A 1 99 ? 8.175 12.171 -18.090 1.00 84.69 99 LYS A C 1
ATOM 770 O O . LYS A 1 99 ? 7.797 12.850 -19.049 1.00 84.69 99 LYS A O 1
ATOM 775 N N . PRO A 1 100 ? 8.707 10.948 -18.267 1.00 88.75 100 PRO A N 1
ATOM 776 C CA . PRO A 1 100 ? 8.701 10.288 -19.571 1.00 88.75 100 PRO A CA 1
ATOM 777 C C . PRO A 1 100 ? 7.256 10.124 -20.091 1.00 88.75 100 PRO A C 1
ATOM 779 O O . PRO A 1 100 ? 6.405 9.685 -19.315 1.00 88.75 100 PRO A O 1
ATOM 782 N N . PRO A 1 101 ? 6.949 10.410 -21.372 1.00 85.06 101 PRO A N 1
ATOM 783 C CA . PRO A 1 101 ? 5.567 10.437 -21.875 1.00 85.06 101 PRO A CA 1
ATOM 784 C C . PRO A 1 101 ? 4.764 9.152 -21.627 1.00 85.06 101 PRO A C 1
ATOM 786 O O . PRO A 1 101 ? 3.608 9.212 -21.222 1.00 85.06 101 PRO A O 1
ATOM 789 N N . TRP A 1 102 ? 5.402 7.986 -21.772 1.00 86.62 102 TRP A N 1
ATOM 790 C CA . TRP A 1 102 ? 4.766 6.676 -21.582 1.00 86.62 102 TRP A CA 1
ATOM 791 C C . TRP A 1 102 ? 4.271 6.430 -20.145 1.00 86.62 102 TRP A C 1
ATOM 793 O O . TRP A 1 102 ? 3.435 5.559 -19.908 1.00 86.62 102 TRP A O 1
ATOM 803 N N . THR A 1 103 ? 4.782 7.182 -19.165 1.00 88.88 103 THR A N 1
ATOM 804 C CA . THR A 1 103 ? 4.407 7.008 -17.754 1.00 88.88 103 THR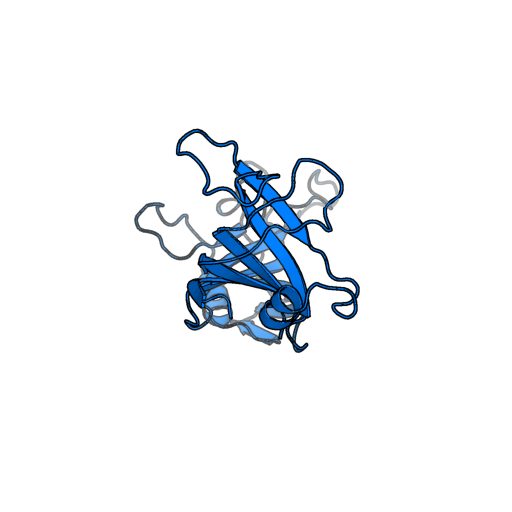 A CA 1
ATOM 805 C C . THR A 1 103 ? 3.010 7.538 -17.438 1.00 88.88 103 THR A C 1
ATOM 807 O O . THR A 1 103 ? 2.404 7.074 -16.474 1.00 88.88 103 THR A O 1
ATOM 810 N N . ALA A 1 104 ? 2.471 8.450 -18.258 1.00 84.88 104 ALA A N 1
ATOM 811 C CA . ALA A 1 104 ? 1.088 8.909 -18.145 1.00 84.88 104 ALA A CA 1
ATOM 812 C C . ALA A 1 104 ? 0.100 7.783 -18.483 1.00 84.88 104 ALA A C 1
ATOM 814 O O . ALA A 1 104 ? -0.817 7.520 -17.705 1.00 84.88 104 ALA A O 1
ATOM 815 N N . ASP A 1 105 ? 0.342 7.059 -19.579 1.00 85.25 105 ASP A N 1
ATOM 816 C CA . ASP A 1 105 ? -0.474 5.908 -19.982 1.00 85.25 105 ASP A CA 1
ATOM 817 C C . ASP A 1 105 ? -0.402 4.786 -18.942 1.00 85.25 105 ASP A C 1
ATOM 819 O O . ASP A 1 105 ? -1.426 4.204 -18.589 1.00 85.25 105 ASP A O 1
ATOM 823 N N . LEU A 1 106 ? 0.791 4.522 -18.392 1.00 88.19 106 LEU A N 1
ATOM 824 C CA . LEU A 1 106 ? 0.955 3.551 -17.309 1.00 88.19 106 LEU A CA 1
ATOM 825 C C . LEU A 1 106 ? 0.178 3.966 -16.051 1.00 88.19 106 LEU A C 1
ATOM 827 O O . LEU A 1 106 ? -0.513 3.135 -15.471 1.00 88.19 106 LEU A O 1
ATOM 831 N N . ALA A 1 107 ? 0.274 5.227 -15.621 1.00 87.38 107 ALA A N 1
ATOM 832 C CA . ALA A 1 107 ? -0.458 5.712 -14.450 1.00 87.38 107 ALA A CA 1
ATOM 833 C C . ALA A 1 107 ? -1.979 5.638 -14.657 1.00 87.38 107 ALA A C 1
ATOM 835 O O . ALA A 1 107 ? -2.704 5.278 -13.736 1.00 87.38 107 ALA A O 1
ATOM 836 N N . CYS A 1 108 ? -2.454 5.921 -15.873 1.00 85.19 108 CYS A N 1
ATOM 837 C CA . CYS A 1 108 ? -3.863 5.803 -16.233 1.00 85.19 108 CYS A CA 1
ATOM 838 C C . CYS A 1 108 ? -4.326 4.337 -16.211 1.00 85.19 108 CYS A C 1
ATOM 840 O O . CYS A 1 108 ? -5.371 4.014 -15.650 1.00 85.19 108 CYS A O 1
ATOM 842 N N . ALA A 1 109 ? -3.509 3.428 -16.745 1.00 85.81 109 ALA A N 1
ATOM 843 C CA . ALA A 1 109 ? -3.789 1.997 -16.737 1.00 85.81 109 ALA A CA 1
ATOM 844 C C . ALA A 1 109 ? -3.732 1.389 -15.317 1.00 85.81 109 ALA A C 1
ATOM 846 O O . ALA A 1 109 ? -4.444 0.434 -15.025 1.00 85.81 109 ALA A O 1
ATOM 847 N N . LEU A 1 110 ? -2.931 1.977 -14.422 1.00 88.75 110 LEU A N 1
ATOM 848 C CA . LEU A 1 110 ? -2.860 1.660 -12.992 1.00 88.75 110 LEU A CA 1
ATOM 849 C C . LEU A 1 110 ? -3.841 2.480 -12.140 1.00 88.75 110 LEU A C 1
ATOM 851 O O . LEU A 1 110 ? -3.739 2.447 -10.922 1.00 88.75 110 LEU A O 1
ATOM 855 N N . ALA A 1 111 ? -4.768 3.250 -12.718 1.00 84.88 111 ALA A N 1
ATOM 856 C CA . ALA A 1 111 ? -5.674 4.081 -11.918 1.00 84.88 111 ALA A CA 1
ATOM 857 C C . ALA A 1 111 ? -6.592 3.238 -11.015 1.00 84.88 111 ALA A C 1
ATOM 859 O O . ALA A 1 111 ? -6.970 3.673 -9.926 1.00 84.88 111 ALA A O 1
ATOM 860 N N . VAL A 1 112 ? -6.914 2.020 -11.459 1.00 79.06 112 VAL A N 1
ATOM 861 C CA . VAL A 1 112 ? -7.697 1.030 -10.719 1.00 79.06 112 VAL A CA 1
ATOM 862 C C . VAL A 1 112 ? -6.825 -0.208 -10.493 1.00 79.06 112 VAL A C 1
ATOM 864 O O . VAL A 1 112 ? -6.185 -0.667 -11.440 1.00 79.06 112 VAL A O 1
ATOM 867 N N . PRO A 1 113 ? -6.799 -0.785 -9.276 1.00 78.38 113 PRO A N 1
ATOM 868 C CA . PRO A 1 113 ? -6.068 -2.022 -9.030 1.00 78.38 113 PRO A CA 1
ATOM 869 C C . PRO A 1 113 ? -6.566 -3.158 -9.937 1.00 78.38 113 PRO A C 1
ATOM 871 O O . PRO A 1 113 ? -7.752 -3.485 -9.920 1.00 78.38 113 PRO A O 1
ATOM 874 N N . ALA A 1 114 ? -5.658 -3.779 -10.687 1.00 74.38 114 ALA A N 1
ATOM 875 C CA . ALA A 1 114 ? -5.935 -4.926 -11.549 1.00 74.38 114 ALA A CA 1
ATOM 876 C C . ALA A 1 114 ? -4.784 -5.943 -11.482 1.00 74.38 114 ALA A C 1
ATOM 878 O O . ALA A 1 114 ? -3.640 -5.578 -11.203 1.00 74.38 114 ALA A O 1
ATOM 879 N N . SER A 1 115 ? -5.097 -7.218 -11.736 1.00 64.69 115 SER A N 1
ATOM 880 C CA . SER A 1 115 ? -4.140 -8.335 -11.709 1.00 64.69 115 SER A CA 1
ATOM 881 C C . SER A 1 115 ? -3.167 -8.332 -12.894 1.00 64.69 115 SER A C 1
ATOM 883 O O . SER A 1 115 ? -2.046 -8.824 -12.782 1.00 64.69 115 SER A O 1
ATOM 885 N N . GLU A 1 116 ? -3.576 -7.745 -14.017 1.00 65.06 116 GLU A N 1
ATOM 886 C CA . GLU A 1 116 ? -2.742 -7.519 -15.194 1.00 65.06 116 GLU A CA 1
ATOM 887 C C . GLU A 1 116 ? -3.050 -6.148 -15.782 1.00 65.06 116 GLU A C 1
ATOM 889 O O . GLU A 1 116 ? -4.212 -5.755 -15.899 1.00 65.06 116 GLU A O 1
ATOM 894 N N . VAL A 1 117 ? -2.001 -5.418 -16.165 1.00 77.62 117 VAL A N 1
ATOM 895 C CA . VAL A 1 117 ? -2.141 -4.100 -16.784 1.00 77.62 117 VAL A CA 1
ATOM 896 C C . VAL A 1 117 ? -1.227 -4.009 -18.006 1.00 77.62 117 VAL A C 1
ATOM 898 O O . VAL A 1 117 ? -0.041 -4.347 -17.970 1.00 77.62 117 VAL A O 1
ATOM 901 N N . ALA A 1 118 ? -1.795 -3.541 -19.116 1.00 78.12 118 ALA A N 1
ATOM 902 C CA . ALA A 1 118 ? -1.093 -3.297 -20.368 1.00 78.12 118 ALA A CA 1
ATOM 903 C C . ALA A 1 118 ? -1.261 -1.828 -20.772 1.00 78.12 118 ALA A C 1
ATOM 905 O O . ALA A 1 118 ? -2.382 -1.335 -20.865 1.00 78.12 118 ALA A O 1
ATOM 906 N N . ALA A 1 119 ? -0.148 -1.141 -21.040 1.00 79.44 119 ALA A N 1
ATOM 907 C CA . ALA A 1 119 ? -0.131 0.256 -21.477 1.00 79.44 119 ALA A CA 1
ATOM 908 C C . ALA A 1 119 ? 0.871 0.420 -22.630 1.00 79.44 119 ALA A C 1
ATOM 910 O O . ALA A 1 119 ? 2.085 0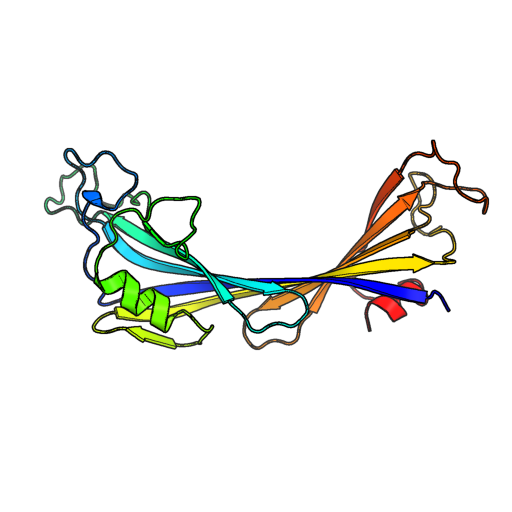.461 -22.422 1.00 79.44 119 ALA A O 1
ATOM 911 N N . GLY A 1 120 ? 0.375 0.440 -23.871 1.00 82.00 120 GLY A N 1
ATOM 912 C CA . GLY A 1 120 ? 1.229 0.463 -25.064 1.00 82.00 120 GLY A CA 1
ATOM 913 C C . GLY A 1 120 ? 2.175 -0.753 -25.114 1.00 82.00 120 GLY A C 1
ATOM 914 O O . GLY A 1 120 ? 1.683 -1.886 -25.088 1.00 82.00 120 GLY A O 1
ATOM 915 N N . PRO A 1 121 ? 3.510 -0.566 -25.180 1.00 81.38 121 PRO A N 1
ATOM 916 C CA . PRO A 1 121 ? 4.480 -1.666 -25.142 1.00 81.38 121 PRO A CA 1
ATOM 917 C C . PRO A 1 121 ? 4.731 -2.207 -23.725 1.00 81.38 121 PRO A C 1
ATOM 919 O O . PRO A 1 121 ? 5.309 -3.281 -23.576 1.00 81.38 121 PRO A O 1
ATOM 922 N N . VAL A 1 122 ? 4.296 -1.489 -22.684 1.00 85.44 122 VAL A N 1
ATOM 923 C CA . VAL A 1 122 ? 4.514 -1.873 -21.290 1.00 85.44 122 VAL A CA 1
ATOM 924 C C . VAL A 1 122 ? 3.551 -2.994 -20.913 1.00 85.44 122 VAL A C 1
ATOM 926 O O . VAL A 1 122 ? 2.339 -2.914 -21.155 1.00 85.44 122 VAL A O 1
ATOM 929 N N . ARG A 1 123 ? 4.093 -4.042 -20.301 1.00 86.31 123 ARG A N 1
ATOM 930 C CA . ARG A 1 123 ? 3.334 -5.105 -19.640 1.00 86.31 123 ARG A CA 1
ATOM 931 C C . ARG A 1 123 ? 3.787 -5.179 -18.196 1.00 86.31 123 ARG A C 1
ATOM 933 O O . ARG A 1 123 ? 4.993 -5.219 -17.940 1.00 86.31 123 ARG A O 1
ATOM 940 N N . VAL A 1 124 ? 2.828 -5.180 -17.277 1.00 84.25 124 VAL A N 1
ATOM 941 C CA . VAL A 1 124 ? 3.105 -5.356 -15.855 1.00 84.25 124 VAL A CA 1
ATOM 942 C C . VAL A 1 124 ? 2.328 -6.545 -15.304 1.00 84.25 124 VAL A C 1
ATOM 944 O O . VAL A 1 124 ? 1.140 -6.707 -15.584 1.00 84.25 124 VAL A O 1
ATOM 947 N N . THR A 1 125 ? 3.017 -7.377 -14.530 1.00 88.38 125 THR A N 1
ATOM 948 C CA . THR A 1 125 ? 2.475 -8.610 -13.948 1.00 88.38 125 THR A CA 1
ATOM 949 C C . THR A 1 125 ? 2.601 -8.529 -12.440 1.00 88.38 125 THR A C 1
ATOM 951 O O . THR A 1 125 ? 3.693 -8.265 -11.937 1.00 88.38 125 THR A O 1
ATOM 954 N N . VAL A 1 126 ? 1.497 -8.727 -11.718 1.00 89.88 126 VAL A N 1
ATOM 955 C CA . VAL A 1 126 ? 1.483 -8.633 -10.253 1.00 89.88 126 VAL A CA 1
ATOM 956 C C . VAL A 1 126 ? 2.390 -9.699 -9.643 1.00 89.88 126 VAL A C 1
ATOM 958 O O . VAL A 1 126 ? 2.254 -10.887 -9.921 1.00 89.88 126 VAL A O 1
ATOM 961 N N . THR A 1 127 ? 3.296 -9.266 -8.773 1.00 90.62 127 THR A N 1
ATOM 962 C CA . THR A 1 127 ? 4.165 -10.139 -7.969 1.00 90.62 127 THR A CA 1
ATOM 963 C C . THR A 1 127 ? 3.808 -10.109 -6.491 1.00 90.62 127 THR A C 1
ATOM 965 O O . THR A 1 127 ? 4.119 -11.040 -5.752 1.00 90.62 127 THR A O 1
ATOM 968 N N . SER A 1 128 ? 3.152 -9.041 -6.040 1.00 90.38 128 SER A N 1
ATOM 969 C CA . SER A 1 128 ? 2.675 -8.895 -4.672 1.00 90.38 128 SER A CA 1
ATOM 970 C C . SER A 1 128 ? 1.501 -7.928 -4.640 1.00 90.38 128 SER A C 1
ATOM 972 O O . SER A 1 128 ? 1.528 -6.899 -5.310 1.00 90.38 128 SER A O 1
ATOM 974 N N . ASP A 1 129 ? 0.491 -8.238 -3.841 1.00 91.75 129 ASP A N 1
ATOM 975 C CA . ASP A 1 129 ? -0.666 -7.380 -3.622 1.00 91.75 129 ASP A CA 1
ATOM 976 C C . ASP A 1 129 ? -1.040 -7.447 -2.148 1.00 91.75 129 ASP A C 1
ATOM 978 O O . ASP A 1 129 ? -1.422 -8.500 -1.638 1.00 91.75 129 ASP A O 1
ATOM 982 N N . LEU A 1 130 ? -0.843 -6.334 -1.451 1.00 92.31 130 LEU A N 1
ATOM 983 C CA . LEU A 1 130 ? -1.033 -6.227 -0.016 1.00 92.31 130 LEU A CA 1
ATOM 984 C C . LEU A 1 130 ? -1.937 -5.043 0.273 1.00 92.31 130 LEU A C 1
ATOM 986 O O . LEU A 1 130 ? -1.627 -3.912 -0.099 1.00 92.31 130 LEU A O 1
ATOM 990 N N . ALA A 1 131 ? -3.020 -5.282 0.997 1.00 92.00 131 ALA A N 1
ATOM 991 C CA . ALA A 1 131 ? -3.917 -4.246 1.460 1.00 92.00 131 ALA A CA 1
ATOM 992 C C . ALA A 1 131 ? -3.994 -4.225 2.987 1.00 92.00 131 ALA A C 1
ATOM 994 O O . ALA A 1 131 ? -3.933 -5.247 3.670 1.00 92.00 131 ALA A O 1
ATOM 99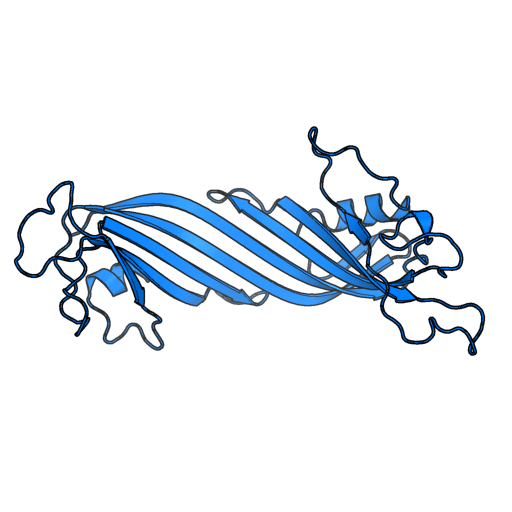5 N N . LYS A 1 132 ? -4.133 -3.020 3.526 1.00 92.88 132 LYS A N 1
ATOM 996 C CA . LYS A 1 132 ? -4.293 -2.730 4.943 1.00 92.88 132 LYS A CA 1
ATOM 997 C C . LYS A 1 132 ? -5.489 -1.811 5.121 1.00 92.88 132 LYS A C 1
ATOM 999 O O . LYS A 1 132 ? -5.552 -0.759 4.494 1.00 92.88 132 LYS A O 1
ATOM 1004 N N . ARG A 1 133 ? -6.415 -2.167 6.006 1.00 91.94 133 ARG A N 1
ATOM 1005 C CA . ARG A 1 133 ? -7.575 -1.346 6.370 1.00 91.94 133 ARG A CA 1
ATOM 1006 C C . ARG A 1 133 ? -7.521 -1.039 7.853 1.00 91.94 133 ARG A C 1
ATOM 1008 O O . ARG A 1 133 ? -7.231 -1.913 8.658 1.00 91.94 133 ARG A O 1
ATOM 1015 N N . MET A 1 134 ? -7.797 0.203 8.216 1.00 92.75 134 MET A N 1
ATOM 1016 C CA . MET A 1 134 ? -7.836 0.678 9.591 1.00 92.75 134 MET A CA 1
ATOM 1017 C C . MET A 1 134 ? -9.173 1.369 9.845 1.00 92.75 134 MET A C 1
ATOM 1019 O O . MET A 1 134 ? -9.537 2.308 9.136 1.00 92.75 134 MET A O 1
ATOM 1023 N N . ARG A 1 135 ? -9.889 0.913 10.871 1.00 91.12 135 ARG A N 1
ATOM 1024 C CA . ARG A 1 135 ? -11.152 1.494 11.339 1.00 91.12 135 ARG A CA 1
ATOM 1025 C C . ARG A 1 135 ? -10.951 2.051 12.737 1.00 91.12 135 ARG A C 1
ATOM 1027 O O . ARG A 1 135 ? -10.337 1.391 13.574 1.00 91.12 135 ARG A O 1
ATOM 1034 N N . PHE A 1 136 ? -11.437 3.259 12.981 1.00 91.75 136 PHE A N 1
ATOM 1035 C CA . PHE A 1 136 ? -11.223 3.971 14.235 1.00 91.75 136 PHE A CA 1
ATOM 1036 C C . PHE A 1 136 ? -12.555 4.268 14.902 1.00 91.75 136 PHE A C 1
ATOM 1038 O O . PHE A 1 136 ? -13.413 4.920 14.306 1.00 91.75 136 PHE A O 1
ATOM 1045 N N . PHE A 1 137 ? -12.700 3.866 16.156 1.00 90.00 137 PHE A N 1
ATOM 1046 C CA . PHE A 1 137 ? -13.923 4.044 16.922 1.00 90.00 137 PHE A CA 1
ATOM 1047 C C . PHE A 1 137 ? -13.646 4.805 18.214 1.00 90.00 137 PHE A C 1
ATOM 1049 O O . PHE A 1 137 ? -12.567 4.665 18.802 1.00 90.00 137 PHE A O 1
ATOM 1056 N N . THR A 1 138 ? -14.626 5.584 18.661 1.00 89.62 138 THR A N 1
ATOM 1057 C CA . THR A 1 138 ? -14.730 5.998 20.064 1.00 89.62 138 THR A CA 1
ATOM 1058 C C . THR A 1 138 ? -15.586 5.001 20.825 1.00 89.62 138 THR A C 1
ATOM 1060 O O . THR A 1 138 ? -16.471 4.363 20.251 1.00 89.62 138 THR A O 1
ATOM 1063 N N . LEU A 1 139 ? -15.274 4.850 22.107 1.00 83.50 139 LEU A N 1
ATOM 1064 C CA . LEU A 1 139 ? -15.915 3.904 23.004 1.00 83.50 139 LEU A CA 1
ATOM 1065 C C . LEU A 1 139 ? -16.504 4.666 24.181 1.00 83.50 139 LEU A C 1
ATOM 1067 O O . LEU A 1 139 ? -15.760 5.325 24.907 1.00 83.50 139 LEU A O 1
ATOM 1071 N N . ASP A 1 140 ? -17.805 4.509 24.401 1.00 77.12 140 ASP A N 1
ATOM 1072 C CA . ASP A 1 140 ? -18.482 5.079 25.560 1.00 77.12 140 ASP A CA 1
ATOM 1073 C C . ASP A 1 140 ? -18.956 3.976 26.515 1.00 77.12 140 ASP A C 1
ATOM 1075 O O . ASP A 1 140 ? -19.501 2.947 26.109 1.00 77.12 140 ASP A O 1
ATOM 1079 N N . GLY A 1 141 ? -18.721 4.194 27.814 1.00 65.00 141 GLY A N 1
ATOM 1080 C CA . GLY A 1 141 ? -19.208 3.315 28.883 1.00 65.00 141 GLY A CA 1
ATOM 1081 C C . GLY A 1 141 ? -18.468 1.981 29.046 1.00 65.00 141 GLY A C 1
ATOM 1082 O O . GLY A 1 141 ? -19.059 1.036 29.561 1.00 65.00 141 GLY A O 1
ATOM 1083 N N . LEU A 1 142 ? -17.204 1.876 28.618 1.00 69.25 142 LEU A N 1
ATOM 1084 C CA . LEU A 1 142 ? -16.407 0.658 28.807 1.00 69.25 142 LEU A CA 1
ATOM 1085 C C . LEU A 1 142 ? -15.747 0.552 30.187 1.00 69.25 142 LEU A C 1
ATOM 1087 O O . LEU A 1 142 ? -15.211 1.523 30.731 1.00 69.25 142 LEU A O 1
ATOM 1091 N N . ASP A 1 143 ? -15.719 -0.683 30.688 1.00 68.56 143 ASP A N 1
ATOM 1092 C CA . ASP A 1 143 ? -14.985 -1.086 31.885 1.00 68.56 143 ASP A CA 1
ATOM 1093 C C . ASP A 1 143 ? -13.470 -1.213 31.634 1.00 68.56 143 ASP A C 1
ATOM 1095 O O . ASP A 1 143 ? -12.967 -1.170 30.509 1.00 68.56 143 ASP A O 1
ATOM 1099 N N . GLU A 1 144 ? -12.715 -1.360 32.722 1.00 69.88 144 GLU A N 1
ATOM 1100 C CA . GLU A 1 144 ? -11.261 -1.538 32.704 1.00 69.88 144 GLU A CA 1
ATOM 1101 C C . GLU A 1 144 ? -10.848 -2.893 32.102 1.00 69.88 144 GLU A C 1
ATOM 1103 O O . GLU A 1 144 ? -11.439 -3.938 32.385 1.00 69.88 144 GLU A O 1
ATOM 1108 N N . ILE A 1 145 ? -9.765 -2.907 31.317 1.00 66.38 145 ILE A N 1
ATOM 1109 C CA . ILE A 1 145 ? -9.184 -4.151 30.790 1.00 66.38 145 ILE A CA 1
ATOM 1110 C C . ILE A 1 145 ? -8.195 -4.722 31.807 1.00 66.38 145 ILE A C 1
ATOM 1112 O O . ILE A 1 145 ? -6.983 -4.518 31.718 1.00 66.38 145 ILE A O 1
ATOM 1116 N N . ASN A 1 146 ? -8.721 -5.469 32.777 1.00 63.03 146 ASN A N 1
ATOM 1117 C CA . ASN A 1 146 ? -7.939 -6.049 33.880 1.00 63.03 146 ASN A CA 1
ATOM 1118 C C . ASN A 1 146 ? -6.990 -7.186 33.458 1.00 63.03 146 ASN A C 1
ATOM 1120 O O . ASN A 1 146 ? -6.104 -7.565 34.217 1.00 63.03 146 ASN A O 1
ATOM 1124 N N . GLN A 1 147 ? -7.142 -7.724 32.242 1.00 63.44 147 GLN A N 1
ATOM 1125 C CA . GLN A 1 147 ? -6.278 -8.783 31.698 1.00 63.44 147 GLN A CA 1
ATOM 1126 C C . GLN A 1 147 ? -4.863 -8.303 31.339 1.00 63.44 147 GLN A C 1
ATOM 1128 O O . GLN A 1 147 ? -4.017 -9.105 30.951 1.00 63.44 147 GLN A O 1
ATOM 1133 N N . TRP A 1 148 ? -4.591 -7.004 31.440 1.00 65.06 148 TRP A N 1
ATOM 1134 C CA . TRP A 1 148 ? -3.287 -6.436 31.147 1.00 65.06 148 TRP A CA 1
ATOM 1135 C C . TRP A 1 148 ? -2.484 -6.211 32.431 1.00 65.06 148 TRP A C 1
ATOM 1137 O O . TRP A 1 148 ? -2.674 -5.190 33.089 1.00 65.06 148 TRP A O 1
ATOM 1147 N N . PRO A 1 149 ? -1.562 -7.129 32.782 1.00 55.25 149 PRO A N 1
ATOM 1148 C CA . PRO A 1 149 ? -1.043 -7.249 34.143 1.00 55.25 149 PRO A CA 1
ATOM 1149 C C . PRO A 1 149 ? -0.255 -6.026 34.631 1.00 55.25 149 PRO A C 1
ATOM 1151 O O . PRO A 1 149 ? -0.290 -5.749 35.819 1.00 55.25 149 PRO A O 1
ATOM 1154 N N . MET A 1 150 ? 0.428 -5.286 33.748 1.00 58.72 150 MET A N 1
ATOM 1155 C CA . MET A 1 150 ? 1.100 -4.002 34.030 1.00 58.72 150 MET A CA 1
ATOM 1156 C C . MET A 1 150 ? 1.376 -3.244 32.715 1.00 58.72 150 MET A C 1
ATOM 1158 O O . MET A 1 150 ? 1.531 -3.917 31.686 1.00 58.72 150 MET A O 1
ATOM 1162 N N . PRO A 1 151 ? 1.424 -1.887 32.678 1.00 60.47 151 PRO A N 1
ATOM 1163 C CA . PRO A 1 151 ? 1.048 -0.905 33.725 1.00 60.47 151 PRO A CA 1
ATOM 1164 C C . PRO A 1 151 ? -0.438 -0.976 34.159 1.00 60.47 151 PRO A C 1
ATOM 1166 O O . PRO A 1 151 ? -1.135 -1.890 33.736 1.00 60.47 151 PRO A O 1
ATOM 1169 N N . ALA A 1 152 ? -0.924 -0.049 35.002 1.00 67.88 152 ALA A N 1
ATOM 1170 C CA . ALA A 1 152 ? -2.321 -0.005 35.473 1.00 67.88 152 ALA A CA 1
ATOM 1171 C C . ALA A 1 152 ? -3.351 -0.283 34.348 1.00 67.88 152 ALA A C 1
ATOM 1173 O O . ALA A 1 152 ? -3.062 0.027 33.182 1.00 67.88 152 ALA A O 1
ATOM 1174 N N . PRO A 1 153 ? -4.525 -0.868 34.661 1.00 74.62 153 PRO A N 1
ATOM 1175 C CA . PRO A 1 153 ? -5.527 -1.204 33.655 1.00 74.62 153 PRO A CA 1
ATOM 1176 C C . PRO A 1 153 ? -5.849 -0.001 32.763 1.00 74.62 153 PRO A C 1
ATOM 1178 O O . PRO A 1 153 ? -5.931 1.145 33.206 1.00 74.62 153 PRO A O 1
ATOM 1181 N N . LEU A 1 154 ? -5.969 -0.247 31.463 1.00 80.12 154 LEU A N 1
ATOM 1182 C CA . LEU A 1 154 ? -6.396 0.786 30.528 1.00 80.12 154 LEU A CA 1
ATOM 1183 C C . LEU A 1 154 ? -7.925 0.790 30.518 1.00 80.12 154 LEU A C 1
ATOM 1185 O O . LEU A 1 154 ? -8.532 -0.274 30.368 1.00 80.12 154 LEU A O 1
ATOM 1189 N N . ARG A 1 155 ? -8.538 1.968 30.613 1.00 82.69 155 ARG A N 1
ATOM 1190 C CA . ARG A 1 155 ? -9.941 2.151 30.231 1.00 82.69 155 ARG A CA 1
ATOM 1191 C C . ARG A 1 155 ? -9.964 2.770 28.841 1.00 82.69 155 ARG A C 1
ATOM 1193 O O . ARG A 1 155 ? -9.672 3.959 28.727 1.00 82.69 155 ARG A O 1
ATOM 1200 N N . PRO A 1 156 ? -10.209 1.988 27.784 1.00 83.12 156 PRO A N 1
ATOM 1201 C CA . PRO A 1 156 ? -10.141 2.508 26.432 1.00 83.12 156 PRO A CA 1
ATOM 1202 C C . PRO A 1 156 ? -11.327 3.434 26.151 1.00 83.12 156 PRO A C 1
ATOM 1204 O O . PRO A 1 156 ? -12.471 3.091 26.427 1.00 83.12 156 PRO A O 1
ATOM 1207 N N . ASP A 1 157 ? -11.039 4.596 25.577 1.00 86.75 157 ASP A N 1
ATOM 1208 C CA . ASP A 1 157 ? -12.039 5.510 25.004 1.00 86.75 157 ASP A CA 1
ATOM 1209 C C . ASP A 1 157 ? -11.918 5.582 23.472 1.00 86.75 157 ASP A C 1
ATOM 1211 O O . ASP A 1 157 ? -12.763 6.159 22.787 1.00 86.75 157 ASP A O 1
ATOM 1215 N N . LYS A 1 158 ? -10.865 4.966 22.919 1.00 89.94 158 LYS A N 1
ATOM 1216 C CA . LYS A 1 158 ? -10.612 4.841 21.488 1.00 89.94 158 LYS A CA 1
ATOM 1217 C C . LYS A 1 158 ? -10.099 3.451 21.159 1.00 89.94 158 LYS A C 1
ATOM 1219 O O . LYS A 1 158 ? -9.264 2.888 21.873 1.00 89.94 158 LYS A O 1
ATOM 1224 N N . VAL A 1 159 ? -10.524 2.939 20.012 1.00 89.81 159 VAL A N 1
ATOM 1225 C CA . VAL A 1 159 ? -9.983 1.709 19.435 1.00 89.81 159 VAL A CA 1
ATOM 1226 C C . VAL A 1 159 ? -9.688 1.896 17.956 1.00 89.81 159 VAL A C 1
ATOM 1228 O O . VAL A 1 159 ? -10.433 2.544 17.223 1.00 89.81 159 VAL A O 1
ATOM 1231 N N . ARG A 1 160 ? -8.574 1.320 17.514 1.00 91.88 160 ARG A N 1
ATOM 1232 C CA . ARG A 1 160 ? -8.222 1.162 16.109 1.00 91.88 160 ARG A CA 1
ATOM 1233 C C . ARG A 1 160 ? -8.171 -0.319 15.783 1.00 91.88 160 ARG A C 1
ATOM 1235 O O . ARG A 1 160 ? -7.320 -1.023 16.318 1.00 91.88 160 ARG A O 1
ATOM 1242 N N . VAL A 1 161 ? -9.018 -0.760 14.867 1.00 90.00 161 VAL A N 1
ATOM 1243 C CA . VAL A 1 161 ? -9.004 -2.124 14.341 1.00 90.00 161 VAL A CA 1
ATOM 1244 C C . VAL A 1 161 ? -8.287 -2.121 12.998 1.00 90.00 161 VAL A C 1
ATOM 1246 O O . VAL A 1 161 ? -8.618 -1.330 12.116 1.00 90.00 161 VAL A O 1
ATOM 1249 N N . THR A 1 162 ? -7.277 -2.970 12.864 1.00 90.62 162 THR A N 1
ATOM 1250 C CA . THR A 1 162 ? -6.443 -3.108 11.672 1.00 90.62 162 THR A CA 1
ATOM 1251 C C . THR A 1 162 ? -6.692 -4.466 11.047 1.00 90.62 162 THR A C 1
ATOM 1253 O O . THR A 1 162 ? -6.575 -5.484 11.724 1.00 90.62 162 THR A O 1
ATOM 1256 N N . TYR A 1 163 ? -6.985 -4.470 9.754 1.00 89.44 163 TYR A N 1
ATOM 1257 C CA . TYR A 1 163 ? -7.148 -5.664 8.943 1.00 89.44 163 TYR A CA 1
ATOM 1258 C C . TYR A 1 163 ? -6.085 -5.689 7.848 1.00 89.44 163 TYR A C 1
ATOM 1260 O O . TYR A 1 163 ? -5.732 -4.641 7.295 1.00 89.44 163 TYR A O 1
ATOM 1268 N N . LEU A 1 164 ? -5.613 -6.883 7.514 1.00 90.56 164 LEU A N 1
ATOM 1269 C CA . LEU A 1 164 ? -4.703 -7.150 6.410 1.00 90.56 164 LEU A CA 1
ATOM 1270 C C . LEU A 1 164 ? -5.377 -8.044 5.378 1.00 90.56 164 LEU A C 1
ATOM 1272 O O . LEU A 1 164 ? -6.226 -8.874 5.691 1.00 90.56 164 LEU A O 1
ATOM 1276 N N . ASN A 1 165 ? -4.981 -7.868 4.132 1.00 89.69 165 ASN A N 1
ATOM 1277 C CA . ASN A 1 165 ? -5.417 -8.678 3.014 1.00 89.69 165 ASN A CA 1
ATOM 1278 C C . ASN A 1 165 ? -4.227 -8.859 2.066 1.00 89.69 165 ASN A C 1
ATOM 1280 O O . ASN A 1 165 ? -3.458 -7.925 1.837 1.00 89.69 165 ASN A O 1
ATOM 1284 N N . SER A 1 166 ? -4.062 -10.071 1.546 1.00 85.31 166 SER A N 1
ATOM 1285 C CA . SER A 1 166 ? -3.066 -10.387 0.524 1.00 85.31 166 SER A CA 1
ATOM 1286 C C . SER A 1 166 ? -3.787 -10.872 -0.734 1.00 85.31 166 SER A C 1
ATOM 1288 O O . SER A 1 166 ? -4.290 -12.000 -0.745 1.00 85.31 166 SER A O 1
ATOM 1290 N N . GLY A 1 167 ? -3.882 -10.030 -1.765 1.00 76.50 167 GLY A N 1
ATOM 1291 C CA . GLY A 1 167 ? -4.599 -10.332 -3.010 1.00 76.50 167 GLY A CA 1
ATOM 1292 C C . GLY A 1 167 ? -6.087 -10.638 -2.797 1.00 76.50 167 GLY A C 1
ATOM 1293 O O . GLY A 1 167 ? -6.781 -9.945 -2.058 1.00 76.50 167 GLY A O 1
ATOM 1294 N N . ASP A 1 168 ? -6.580 -11.718 -3.398 1.00 68.06 168 ASP A N 1
ATOM 1295 C CA . ASP A 1 168 ? -8.011 -12.071 -3.409 1.00 68.06 168 ASP A CA 1
ATOM 1296 C C . ASP A 1 168 ? -8.501 -12.802 -2.142 1.00 68.06 168 ASP A C 1
ATOM 1298 O O . ASP A 1 168 ? -9.526 -13.484 -2.142 1.00 68.06 168 ASP A O 1
ATOM 1302 N N . THR A 1 169 ? -7.759 -12.698 -1.040 1.00 75.19 169 THR A N 1
ATOM 1303 C CA . THR A 1 169 ? -8.129 -13.328 0.235 1.00 75.19 169 THR A CA 1
ATOM 1304 C C . THR A 1 169 ? -9.195 -12.526 0.987 1.00 75.19 169 THR A C 1
ATOM 1306 O O . THR A 1 169 ? -9.418 -11.343 0.739 1.00 75.19 169 THR A O 1
ATOM 1309 N N . ALA A 1 170 ? -9.879 -13.145 1.949 1.00 82.56 170 ALA A N 1
ATOM 1310 C CA . ALA A 1 170 ? -10.696 -12.377 2.886 1.00 82.56 170 ALA A CA 1
ATOM 1311 C C . ALA A 1 170 ? -9.804 -11.458 3.745 1.00 82.56 170 ALA A C 1
ATOM 1313 O O . ALA A 1 170 ? -8.640 -11.768 3.999 1.00 82.56 170 ALA A O 1
ATOM 1314 N N . TRP A 1 171 ? -10.351 -10.333 4.209 1.00 84.75 171 TRP A N 1
ATOM 1315 C CA . TRP A 1 171 ? -9.664 -9.482 5.180 1.00 84.75 171 TRP A CA 1
ATOM 1316 C C . TRP A 1 171 ? -9.477 -10.245 6.495 1.00 84.75 171 TRP A C 1
ATOM 1318 O O . TRP A 1 171 ? -10.452 -10.663 7.114 1.00 84.75 171 TRP A O 1
ATOM 1328 N N . GLY A 1 172 ? -8.229 -10.413 6.919 1.00 85.50 172 GLY A N 1
ATOM 1329 C CA . GLY A 1 172 ? -7.870 -10.971 8.216 1.00 85.50 172 GLY A CA 1
ATOM 1330 C C . GLY A 1 172 ? -7.654 -9.864 9.240 1.00 85.50 172 GLY A C 1
ATOM 1331 O O . GLY A 1 172 ? -7.062 -8.832 8.928 1.00 85.50 172 GLY A O 1
ATOM 1332 N N . LEU A 1 173 ? -8.124 -10.065 10.469 1.00 86.62 173 LEU A N 1
ATOM 1333 C CA . LEU A 1 173 ? -7.792 -9.185 11.586 1.00 86.62 173 LEU A CA 1
ATOM 1334 C C . LEU A 1 173 ? -6.293 -9.294 11.917 1.00 86.62 173 LEU A C 1
ATOM 1336 O O . LEU A 1 173 ? -5.776 -10.395 12.074 1.00 86.62 173 LEU A O 1
ATOM 1340 N N . ASP A 1 174 ? -5.616 -8.154 12.041 1.00 88.00 174 ASP A N 1
ATOM 1341 C CA . ASP A 1 174 ? -4.179 -8.057 12.343 1.00 88.00 174 ASP A CA 1
ATOM 1342 C C . ASP A 1 174 ? -3.936 -7.524 13.760 1.00 88.00 174 ASP A C 1
ATOM 1344 O O . ASP A 1 174 ? -3.288 -8.159 14.591 1.00 88.00 174 ASP A O 1
ATOM 1348 N N . GLU A 1 175 ? -4.511 -6.363 14.074 1.00 88.62 175 GLU A N 1
ATOM 1349 C CA . GLU A 1 175 ? -4.283 -5.687 15.350 1.00 88.62 175 GLU A CA 1
ATOM 1350 C C . GLU A 1 175 ? -5.537 -4.940 15.801 1.00 88.62 175 GLU A C 1
ATOM 1352 O O . GLU A 1 175 ? -6.097 -4.140 15.052 1.00 88.62 175 GLU A O 1
ATOM 1357 N N . ILE A 1 176 ? -5.905 -5.098 17.072 1.00 87.94 176 ILE A N 1
ATOM 1358 C CA . ILE A 1 176 ? -6.809 -4.180 17.765 1.00 87.94 176 ILE A CA 1
ATOM 1359 C C . ILE A 1 176 ? -5.976 -3.339 18.728 1.00 87.94 176 ILE A C 1
ATOM 1361 O O . ILE A 1 176 ? -5.416 -3.842 19.699 1.00 87.94 176 ILE A O 1
ATOM 1365 N N . ARG A 1 177 ? -5.866 -2.038 18.471 1.00 89.94 177 ARG A N 1
ATOM 1366 C CA . ARG A 1 177 ? -5.114 -1.109 19.314 1.00 89.94 177 ARG A CA 1
ATOM 1367 C C . ARG A 1 177 ? -6.058 -0.231 20.112 1.00 89.94 177 ARG A C 1
ATOM 1369 O O . ARG A 1 177 ? -6.815 0.549 19.547 1.00 89.94 177 ARG A O 1
ATOM 1376 N N . PHE A 1 178 ? -5.937 -0.307 21.423 1.00 87.50 178 PHE A N 1
ATOM 1377 C CA . PHE A 1 178 ? -6.711 0.466 22.374 1.00 87.50 178 PHE A CA 1
ATOM 1378 C C . PHE A 1 178 ? -5.907 1.665 22.873 1.00 87.50 178 PHE A C 1
ATOM 1380 O O . PHE A 1 178 ? -4.710 1.555 23.152 1.00 87.50 178 PHE A O 1
ATOM 1387 N N . GLU A 1 179 ? -6.568 2.807 23.008 1.00 89.50 179 GLU A N 1
ATOM 1388 C CA . GLU A 1 179 ? -6.023 4.019 23.612 1.00 89.50 179 GLU A CA 1
ATOM 1389 C C . GLU A 1 179 ? -6.997 4.529 24.677 1.00 89.50 179 GLU A C 1
ATOM 1391 O O . GLU A 1 179 ? -8.212 4.440 24.511 1.00 89.50 179 GLU A O 1
ATOM 1396 N N . GLY A 1 180 ? -6.460 5.040 25.782 1.00 88.12 180 GLY A N 1
ATOM 1397 C CA . GLY A 1 180 ? -7.271 5.588 26.863 1.00 88.12 180 GLY A CA 1
ATOM 1398 C C . GLY A 1 180 ? -6.454 5.955 28.100 1.00 88.12 180 GLY A C 1
ATOM 1399 O O . GLY A 1 180 ? -5.232 5.805 28.105 1.00 88.12 180 GLY A O 1
ATOM 1400 N N . PRO A 1 181 ? -7.085 6.482 29.153 1.00 86.69 181 PRO A N 1
ATOM 1401 C CA . PRO A 1 181 ? -6.444 6.709 30.445 1.00 86.69 181 PRO A CA 1
ATOM 1402 C C . PRO A 1 181 ? -6.098 5.401 31.172 1.00 86.69 181 PRO A C 1
ATOM 1404 O O . PRO A 1 181 ? -6.818 4.404 31.088 1.00 86.69 181 PRO A O 1
ATOM 1407 N N . TYR A 1 182 ? -5.007 5.424 31.938 1.00 83.06 182 TYR A N 1
ATOM 1408 C CA . TYR A 1 182 ? -4.667 4.355 32.880 1.00 83.06 182 TYR A CA 1
ATOM 1409 C C . TYR A 1 182 ? -5.426 4.544 34.197 1.00 83.06 182 TYR A C 1
ATOM 1411 O O . TYR A 1 182 ? -5.174 5.522 34.896 1.00 83.06 182 TYR A O 1
ATOM 1419 N N . VAL A 1 183 ? -6.317 3.623 34.561 1.00 76.50 183 VAL A N 1
ATOM 1420 C CA . VAL A 1 183 ? -7.179 3.668 35.759 1.00 76.50 183 VAL A CA 1
ATOM 1421 C C . VAL A 1 183 ? -7.164 2.310 36.458 1.00 76.50 183 VAL A C 1
ATOM 1423 O O . VAL A 1 183 ? -7.159 1.281 35.803 1.00 76.50 183 VAL A O 1
ATOM 1426 N N . ALA A 1 184 ? -7.146 2.307 37.791 1.00 68.31 184 ALA A N 1
ATOM 1427 C CA . ALA A 1 184 ? -7.091 1.078 38.592 1.00 68.31 184 ALA A CA 1
ATOM 1428 C C . ALA A 1 184 ? -8.281 0.914 39.554 1.00 68.31 184 ALA A C 1
ATOM 1430 O O . ALA A 1 184 ? -8.203 0.115 40.481 1.00 68.31 184 ALA A O 1
ATOM 1431 N N . THR A 1 185 ? -9.316 1.760 39.461 1.00 66.50 185 THR A N 1
ATOM 1432 C CA . THR A 1 185 ? -10.276 1.932 40.578 1.00 66.50 185 THR A CA 1
ATOM 1433 C C . THR A 1 185 ? -11.730 2.144 40.165 1.00 66.50 185 THR A C 1
ATOM 1435 O O . THR A 1 185 ? -12.541 2.552 40.992 1.00 66.50 185 THR A O 1
ATOM 1438 N N . GLY A 1 186 ? -12.092 1.946 38.900 1.00 62.53 186 GLY A N 1
ATOM 1439 C CA . GLY A 1 186 ? -13.456 2.170 38.422 1.00 62.53 186 GLY A CA 1
ATOM 1440 C C . GLY A 1 186 ? -13.855 3.652 38.306 1.00 62.53 186 GLY A C 1
ATOM 1441 O O . GLY A 1 186 ? -14.884 3.959 37.707 1.00 62.53 186 GLY A O 1
ATOM 1442 N N . LYS A 1 187 ? -13.041 4.588 38.809 1.00 69.00 187 LYS A N 1
ATOM 1443 C CA . LYS A 1 187 ? -13.339 6.028 38.848 1.00 69.00 187 LYS A CA 1
ATOM 1444 C C . LYS A 1 187 ? -13.267 6.691 37.470 1.00 69.00 187 LYS A C 1
ATOM 1446 O O . LYS A 1 187 ? -12.468 6.299 36.622 1.00 69.00 187 LYS A O 1
ATOM 1451 N N . THR A 1 188 ? -14.079 7.730 37.269 1.00 72.19 188 THR A N 1
ATOM 1452 C CA . THR A 1 188 ? -14.025 8.584 36.074 1.00 72.19 188 THR A CA 1
ATOM 1453 C C . THR A 1 188 ? -12.645 9.238 35.946 1.00 72.19 188 THR A C 1
ATOM 1455 O O . THR A 1 188 ? -12.148 9.775 36.941 1.00 72.19 188 THR A O 1
ATOM 1458 N N . PRO A 1 189 ? -12.023 9.216 34.754 1.00 72.88 189 PRO A N 1
ATOM 1459 C CA . PRO A 1 189 ? -10.715 9.816 34.558 1.00 72.88 189 PRO A CA 1
ATOM 1460 C C . PRO A 1 189 ? -10.715 11.330 34.783 1.00 72.88 189 PRO A C 1
ATOM 1462 O O . PRO A 1 189 ? -11.610 12.035 34.320 1.00 72.88 189 PRO A O 1
ATOM 1465 N N . GLY A 1 190 ? -9.692 11.838 35.470 1.00 74.56 190 GLY A N 1
ATOM 1466 C CA . GLY A 1 190 ? -9.482 13.280 35.617 1.00 74.56 190 GLY A CA 1
ATOM 1467 C C . GLY A 1 190 ? -8.840 13.906 34.368 1.00 74.56 190 GLY A C 1
ATOM 1468 O O . GLY A 1 190 ? -8.179 13.200 33.604 1.00 74.56 190 GLY A O 1
ATOM 1469 N N . PRO A 1 191 ? -8.937 15.235 34.174 1.00 73.50 191 PRO A N 1
ATOM 1470 C CA . PRO A 1 191 ? -8.374 15.918 33.001 1.00 73.50 191 PRO A CA 1
ATOM 1471 C C . PRO A 1 191 ? -6.843 15.801 32.886 1.00 73.50 191 PRO A C 1
ATOM 1473 O O . PRO A 1 191 ? -6.303 15.880 31.789 1.00 73.50 191 PRO A O 1
ATOM 1476 N N . ASN A 1 192 ? -6.147 15.558 34.002 1.00 78.62 192 ASN A N 1
ATOM 1477 C CA . ASN A 1 192 ? -4.683 15.440 34.059 1.00 78.62 192 ASN A CA 1
ATOM 1478 C C . ASN A 1 192 ? -4.194 13.983 34.092 1.00 78.62 192 ASN A C 1
ATOM 1480 O O . ASN A 1 192 ? -3.054 13.715 34.466 1.00 78.62 192 ASN A O 1
ATOM 1484 N N . GLN A 1 193 ? -5.062 13.019 33.786 1.00 80.81 193 GLN A N 1
ATOM 1485 C CA . GLN A 1 193 ? -4.715 11.612 33.905 1.00 80.81 193 GLN A CA 1
ATOM 1486 C C . GLN A 1 193 ? -3.831 11.138 32.753 1.00 80.81 193 GLN A C 1
ATOM 1488 O O . GLN A 1 193 ? -4.104 11.400 31.581 1.00 80.81 193 GLN A O 1
ATOM 1493 N N . ASN A 1 194 ? -2.791 10.379 33.095 1.00 84.50 194 ASN A N 1
ATOM 1494 C CA . ASN A 1 194 ? -1.880 9.805 32.114 1.00 84.50 194 ASN A CA 1
ATOM 1495 C C . ASN A 1 194 ? -2.617 8.845 31.172 1.00 84.50 194 ASN A C 1
ATOM 1497 O O . ASN A 1 194 ? -3.368 7.966 31.608 1.00 84.50 194 ASN A O 1
ATOM 1501 N N . ARG A 1 195 ? -2.359 9.002 29.871 1.00 87.19 195 ARG A N 1
ATOM 1502 C CA . ARG A 1 195 ? -2.952 8.195 28.801 1.00 87.19 195 ARG A CA 1
ATOM 1503 C C . ARG A 1 195 ? -1.953 7.183 28.257 1.00 87.19 195 ARG A C 1
ATOM 1505 O O . ARG A 1 195 ? -0.749 7.427 28.206 1.00 87.19 195 ARG A O 1
ATOM 1512 N N . GLY A 1 196 ? -2.482 6.040 27.856 1.00 86.38 196 GLY A N 1
ATOM 1513 C CA . GLY A 1 196 ? -1.755 4.875 27.401 1.00 86.38 196 GLY A CA 1
ATOM 1514 C C . GLY A 1 196 ? -2.269 4.332 26.084 1.00 86.38 196 GLY A C 1
ATOM 1515 O O . GLY A 1 196 ? -3.360 4.669 25.626 1.00 86.38 196 GLY A O 1
ATOM 1516 N N . ARG A 1 197 ? -1.468 3.447 25.495 1.00 88.38 197 ARG A N 1
ATOM 1517 C CA . ARG A 1 197 ? -1.816 2.671 24.307 1.00 88.38 197 ARG A CA 1
ATOM 1518 C C . ARG A 1 197 ? -1.429 1.227 24.533 1.00 88.38 197 ARG A C 1
ATOM 1520 O O . ARG A 1 197 ? -0.332 0.966 25.025 1.00 88.38 197 ARG A O 1
ATOM 1527 N N . ARG A 1 198 ? -2.297 0.302 24.140 1.00 83.19 198 ARG A N 1
ATOM 1528 C CA . ARG A 1 198 ? -2.000 -1.129 24.165 1.00 83.19 198 ARG A CA 1
ATOM 1529 C C . ARG A 1 198 ? -2.576 -1.825 22.952 1.00 83.19 198 ARG A C 1
ATOM 1531 O O . ARG A 1 198 ? -3.715 -1.590 22.561 1.00 83.19 198 ARG A O 1
ATOM 1538 N N . SER A 1 199 ? -1.755 -2.684 22.374 1.00 83.81 199 SER A N 1
ATOM 1539 C CA . SER A 1 199 ? -2.132 -3.516 21.245 1.00 83.81 199 SER A CA 1
ATOM 1540 C C . SER A 1 199 ? -2.586 -4.880 21.732 1.00 83.81 199 SER A C 1
ATOM 1542 O O . SER A 1 199 ? -2.001 -5.456 22.650 1.00 83.81 199 SER A O 1
ATOM 1544 N N . TYR A 1 200 ? -3.611 -5.392 21.078 1.00 77.62 200 TYR A N 1
ATOM 1545 C CA . TYR A 1 200 ? -4.061 -6.762 21.155 1.00 77.62 200 TYR A CA 1
ATOM 1546 C C . TYR A 1 200 ? -3.880 -7.378 19.768 1.00 77.62 200 TYR A C 1
ATOM 1548 O O . TYR A 1 200 ? -4.464 -6.905 18.793 1.00 77.62 200 TYR A O 1
ATOM 1556 N N . TYR A 1 201 ? -3.031 -8.400 19.694 1.00 76.75 201 TYR A N 1
ATOM 1557 C CA . TYR A 1 201 ? -2.756 -9.165 18.480 1.00 76.75 201 TYR A CA 1
ATOM 1558 C C . TYR A 1 201 ? -3.383 -10.547 18.665 1.00 76.75 201 TYR A C 1
ATOM 1560 O O . TYR A 1 201 ? -2.770 -11.413 19.298 1.00 76.75 201 TYR A O 1
ATOM 1568 N N . PRO A 1 202 ? -4.630 -10.761 18.228 1.00 62.34 202 PRO A N 1
ATOM 1569 C CA . PRO A 1 202 ? -5.253 -12.061 18.385 1.00 62.34 202 PRO A CA 1
ATOM 1570 C C . PRO A 1 202 ? -4.575 -13.076 17.462 1.00 62.34 202 PRO A C 1
ATOM 1572 O O . PRO A 1 202 ? -4.787 -13.065 16.257 1.00 62.34 202 PRO A O 1
ATOM 1575 N N . ALA A 1 203 ? -3.816 -14.014 18.035 1.00 60.47 203 ALA A N 1
ATOM 1576 C CA . ALA A 1 203 ? -3.555 -15.297 17.370 1.00 60.47 203 ALA A CA 1
ATOM 1577 C C . ALA A 1 203 ? -4.839 -16.154 17.305 1.00 60.47 203 ALA A C 1
ATOM 1579 O O . ALA A 1 203 ? -4.977 -17.038 16.465 1.00 60.47 203 ALA A O 1
ATOM 1580 N N . SER A 1 204 ? -5.778 -15.879 18.218 1.00 61.16 204 SER A N 1
ATOM 1581 C CA . SER A 1 204 ? -7.127 -16.430 18.314 1.00 61.16 204 SER A CA 1
ATOM 1582 C C . SER A 1 204 ? -7.984 -15.459 19.129 1.00 61.16 204 SER A C 1
ATOM 1584 O O . SER A 1 204 ? -7.529 -14.945 20.150 1.00 61.16 204 SER A O 1
ATOM 1586 N N . LEU A 1 205 ? -9.228 -15.220 18.707 1.00 64.12 205 LEU A N 1
ATOM 1587 C CA . LEU A 1 205 ? -10.199 -14.415 19.462 1.00 64.12 205 LEU A CA 1
ATOM 1588 C C . LEU A 1 205 ? -10.874 -15.206 20.593 1.00 64.12 205 LEU A C 1
ATOM 1590 O O . LEU A 1 205 ? -11.587 -14.622 21.403 1.00 64.12 205 LEU A O 1
ATOM 1594 N N . ARG A 1 206 ? -10.658 -16.528 20.670 1.00 61.84 206 ARG A N 1
ATOM 1595 C CA . ARG A 1 206 ? -11.396 -17.442 21.560 1.00 61.84 206 ARG A CA 1
ATOM 1596 C C . ARG A 1 206 ? -11.299 -17.067 23.042 1.00 61.84 206 ARG A C 1
ATOM 1598 O O . ARG A 1 206 ? -12.287 -17.205 23.757 1.00 61.84 206 ARG A O 1
ATOM 1605 N N . ASP A 1 207 ? -10.147 -16.548 23.458 1.00 58.44 207 ASP A N 1
ATOM 1606 C CA . ASP A 1 207 ? -9.866 -16.168 24.847 1.00 58.44 207 ASP A CA 1
ATOM 1607 C C . ASP A 1 207 ? -9.963 -14.647 25.080 1.00 58.44 207 ASP A C 1
ATOM 1609 O O . ASP A 1 207 ? -9.689 -14.157 26.178 1.00 58.44 207 ASP A O 1
ATOM 1613 N N . ALA A 1 208 ? -10.363 -13.878 24.058 1.00 63.75 208 ALA A N 1
ATOM 1614 C CA . ALA A 1 208 ? -10.559 -12.440 24.182 1.00 63.75 208 ALA A CA 1
ATOM 1615 C C . ALA A 1 208 ? -11.814 -12.123 25.025 1.00 63.75 208 ALA A C 1
ATOM 1617 O O . ALA A 1 208 ? -12.812 -12.863 24.972 1.00 63.75 208 ALA A O 1
ATOM 1618 N N . PRO A 1 209 ? -11.825 -11.000 25.773 1.00 63.81 209 PRO A N 1
ATOM 1619 C CA . PRO A 1 209 ? -13.041 -10.500 26.410 1.00 63.81 209 PRO A CA 1
ATOM 1620 C C . PRO A 1 209 ? -14.195 -10.424 25.404 1.00 63.81 209 PRO A C 1
ATOM 1622 O O . PRO A 1 209 ? -13.972 -10.090 24.244 1.00 63.81 209 PRO A O 1
ATOM 1625 N N . ALA A 1 210 ? -15.425 -10.722 25.834 1.00 68.56 210 ALA A N 1
ATOM 1626 C CA . ALA A 1 210 ? -16.583 -10.791 24.932 1.00 68.56 210 ALA A CA 1
ATOM 1627 C C . ALA A 1 210 ? -16.750 -9.515 24.088 1.00 68.56 210 ALA A C 1
ATOM 1629 O O . ALA A 1 210 ? -16.838 -9.600 22.875 1.00 68.56 210 ALA A O 1
ATOM 1630 N N . TRP A 1 211 ? -16.616 -8.339 24.701 1.00 66.56 211 TRP A N 1
ATOM 1631 C CA . TRP A 1 211 ? -16.706 -7.063 23.987 1.00 66.56 211 TRP A CA 1
ATOM 1632 C C . TRP A 1 211 ? -15.540 -6.811 23.001 1.00 66.56 211 TRP A C 1
ATOM 1634 O O . TRP A 1 211 ? -15.688 -6.024 22.075 1.00 66.56 211 TRP A O 1
ATOM 1644 N N . VAL A 1 212 ? -14.380 -7.470 23.167 1.00 69.06 212 VAL A N 1
ATOM 1645 C CA . VAL A 1 212 ? -13.277 -7.456 22.179 1.00 69.06 212 VAL A CA 1
ATOM 1646 C C . VAL A 1 212 ? -13.580 -8.391 21.010 1.00 69.06 212 VAL A C 1
ATOM 1648 O O . VAL A 1 212 ? -13.170 -8.109 19.889 1.00 69.06 212 VAL A O 1
ATOM 1651 N N . ARG A 1 213 ? -14.306 -9.487 21.254 1.00 70.94 213 ARG A N 1
ATOM 1652 C CA . ARG A 1 213 ? -14.818 -10.356 20.186 1.00 70.94 213 ARG A CA 1
ATOM 1653 C C . ARG A 1 213 ? -15.906 -9.649 19.383 1.00 70.94 213 ARG A C 1
ATOM 1655 O O . ARG A 1 213 ? -15.804 -9.625 18.168 1.00 70.94 213 ARG A O 1
ATOM 1662 N N . ASP A 1 214 ? -16.820 -8.953 20.059 1.00 69.06 214 ASP A N 1
ATOM 1663 C CA . ASP A 1 214 ? -17.858 -8.127 19.422 1.00 69.06 214 ASP A CA 1
ATOM 1664 C C . ASP A 1 214 ? -17.273 -6.995 18.546 1.00 69.06 214 ASP A C 1
ATOM 1666 O O . ASP A 1 214 ? -17.945 -6.481 17.662 1.00 69.06 214 ASP A O 1
ATOM 1670 N N . LEU A 1 215 ? -16.025 -6.577 18.801 1.00 68.12 215 LEU A N 1
ATOM 1671 C CA . LEU A 1 215 ? -15.283 -5.609 17.978 1.00 68.12 215 LEU A CA 1
ATOM 1672 C C . LEU A 1 215 ? -14.625 -6.220 16.737 1.00 68.12 215 LEU A C 1
ATOM 1674 O O . LEU A 1 215 ? -14.226 -5.488 15.827 1.00 68.12 215 LEU A O 1
ATOM 1678 N N . ALA A 1 216 ? -14.378 -7.524 16.782 1.00 63.62 216 ALA A N 1
ATOM 1679 C CA . ALA A 1 216 ? -13.604 -8.260 15.801 1.00 63.62 216 ALA A CA 1
ATOM 1680 C C . ALA A 1 216 ? -14.482 -8.977 14.764 1.00 63.62 216 ALA A C 1
ATOM 1682 O O . ALA A 1 216 ? -14.010 -9.154 13.638 1.00 63.62 216 ALA A O 1
ATOM 1683 N N . ASP A 1 217 ? -15.702 -9.361 15.155 1.00 57.56 217 ASP A N 1
ATOM 1684 C CA . ASP A 1 217 ? -16.776 -9.878 14.290 1.00 57.56 217 ASP A CA 1
ATOM 1685 C C . ASP A 1 217 ? -17.417 -8.764 13.432 1.00 57.56 217 ASP A C 1
ATOM 1687 O O . ASP A 1 217 ? -17.771 -9.053 12.263 1.00 57.56 217 ASP A O 1
#

Sequence (217 aa):
MPELCLTHEYAERTVAFDVTGAPDVPPQYLCDDPAAVPPMRPTQVRATYQSRAGAPWALDTVHIRGRYAPGDPASRWVGRQAGGLWLYPSSPHYPDRPKPPWTADLACALAVPASEVAAGPVRVTVTSDLAKRMRFFTLDGLDEINQWPMPAP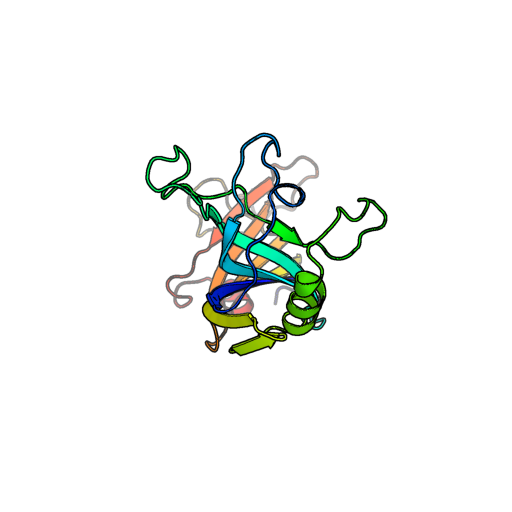LRPDKVRVTYLNSGDTAWGLDEIRFEGPYVATGKTPGPNQNRGRRSYYPASLRDAPAWVRDLAD

Secondary structure (DSSP, 8-state):
--EEEEEEEEEEEEEEEEEESPPPBPGGGSSS-STTPPPEEEEEEEEEEEEETTPPPEEEEEEEEEEE--SSTTSTTTTPBP--EEE---BTTB------THHHHHHHHTSS--SEEEETTEEEEEEEEEEEEEEEEEEESPPPBTT--SSS-B--SEEEEEEEEETTSPPEEEEEEEEEEB-SSSPPPPTT--EEEEEE--S-STTS-HHHHTTT-

Foldseek 3Di:
DKDWAFPWKKKKKKWKWFKDQDDFAQLLQAPDDNPPFATFDFGMKIWMWMDIPPHATFTAKIWTWGAGDDPDPPDPRPPPITRTGIDGDDDPVDPDRDDDPQVVQVCVQPRHDDQWGDRPSMTIHTPWMKMKMKIKIAIPPADWPVVPPDDATFRFRMWIWMWMDTPPDPTHTAKIKGKGFRDHDRDDDDPPTDIDMDIDGDPDCPPPDPVVVVVRD